Protein AF-A0A257Y609-F1 (afdb_monomer_lite)

Foldseek 3Di:
DDDDDDDDPPDDDDDPPPPPDDDPDPPDDPDDDDDDDDDDDPVNVVPPQADDDADPVDGDGPVNVVVVVVVVPDPPPPPPPPPDPPVRVVVVVVVVVVVVVVVVVVVVVVVVVVVVVVCCVVVVVVVVVVVVVCVVVPVDDPVVVVDPDDADADPVQKDKDWDWDFQLPDPPDDGRPDTQWIKIWIAHPVVGDIDIDTDHPPDDDDDDD

Secondary structure (DSSP, 8-state):
-------SSSPPPPPS---------------------PPPPTHHHHT--B-S--BTTB--BHHHHHHHHHTTS-TTS--------HHHHHHHHHHHHHHHHHHHHHHHHHHHHHHHHHHHHHHHHHHHHHHHHHTTT-SS-TTTTTS-PPPPP-TTS-EEEEEEEE---STT-TTTT-EEEEEEEEEETTTTEEEEEEEPTT-------

Sequence (209 aa):
MNNKKSSIDGFVPRRANSEMGERHVVNGAYNAAPARKELRTEDDLQQVNHIGQARPDRELGRADITDSLNSIDDPNKQHAKRKLSRKEKRRLKKEGRTKGQRIRRRIVFGTLITAAVAIIGIGGFLFIKGLQASGNVLQGNFLDIIQHEPLKEDENGRSNFLIVGTSEDDPGHQGGNLTDSIMIMSIDQDKKDAYMFSIPRDLYVDYGM

pLDDT: mean 70.89, std 16.03, range [39.38, 96.31]

Structure (mmCIF, N/CA/C/O backbone):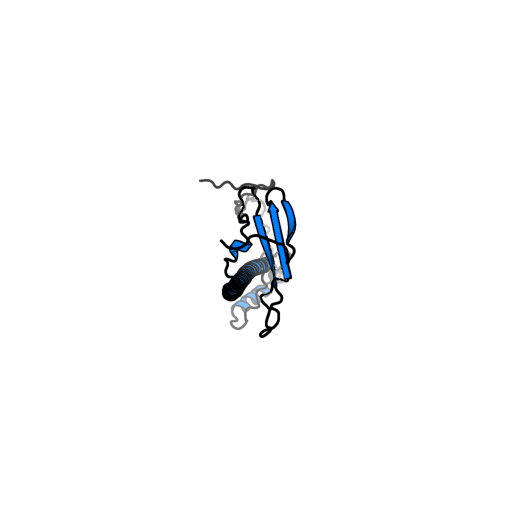
data_AF-A0A257Y609-F1
#
_entry.id   AF-A0A257Y609-F1
#
loop_
_atom_site.group_PDB
_atom_site.id
_atom_site.type_symbol
_atom_site.label_atom_id
_atom_site.label_alt_id
_atom_site.label_comp_id
_atom_site.label_asym_id
_atom_site.label_entity_id
_atom_site.label_seq_id
_atom_site.pdbx_PDB_ins_code
_atom_site.Cartn_x
_atom_site.Cartn_y
_atom_site.Cartn_z
_atom_site.occupancy
_atom_site.B_iso_or_equiv
_atom_site.auth_seq_id
_atom_site.auth_comp_id
_atom_site.auth_asym_id
_atom_site.auth_atom_id
_atom_site.pdbx_PDB_model_num
ATOM 1 N N . MET A 1 1 ? -52.125 25.628 28.509 1.00 39.38 1 MET A N 1
ATOM 2 C CA . MET A 1 1 ? -51.239 24.643 27.845 1.00 39.38 1 MET A CA 1
ATOM 3 C C . MET A 1 1 ? -51.541 23.265 28.425 1.00 39.38 1 MET A C 1
ATOM 5 O O . MET A 1 1 ? -51.064 22.954 29.506 1.00 39.38 1 MET A O 1
ATOM 9 N N . ASN A 1 2 ? -52.405 22.480 27.771 1.00 42.34 2 ASN A N 1
ATOM 10 C CA . ASN A 1 2 ? -52.832 21.165 28.267 1.00 42.34 2 ASN A CA 1
ATOM 11 C C . ASN A 1 2 ? -52.078 20.052 27.538 1.00 42.34 2 ASN A C 1
ATOM 13 O O . ASN A 1 2 ? -52.166 19.915 26.320 1.00 42.34 2 ASN A O 1
ATOM 17 N N . ASN A 1 3 ? -51.330 19.268 28.311 1.00 54.25 3 ASN A N 1
ATOM 18 C CA . ASN A 1 3 ? -50.457 18.206 27.833 1.00 54.25 3 ASN A CA 1
ATOM 19 C C . ASN A 1 3 ? -51.301 16.970 27.456 1.00 54.25 3 ASN A C 1
ATOM 21 O O . ASN A 1 3 ? -51.855 16.303 28.334 1.00 54.25 3 ASN A O 1
ATOM 25 N N . LYS A 1 4 ? -51.442 16.678 26.156 1.00 55.31 4 LYS A N 1
ATOM 26 C CA . LYS A 1 4 ? -52.135 15.475 25.661 1.00 55.31 4 LYS A CA 1
ATOM 27 C C . LYS A 1 4 ? -51.250 14.246 25.899 1.00 55.31 4 LYS A C 1
ATOM 29 O O . LYS A 1 4 ? -50.137 14.178 25.390 1.00 55.31 4 LYS A O 1
ATOM 34 N N . LYS A 1 5 ? -51.750 13.259 26.648 1.00 63.62 5 LYS A N 1
ATOM 35 C CA . LYS A 1 5 ? -51.120 11.934 26.771 1.00 63.62 5 LYS A CA 1
ATOM 36 C C . LYS A 1 5 ? -51.750 10.995 25.743 1.00 63.62 5 LYS A C 1
ATOM 38 O O . LYS A 1 5 ? -52.946 10.734 25.811 1.00 63.62 5 LYS A O 1
ATOM 43 N N . SER A 1 6 ? -50.940 10.535 24.795 1.00 61.09 6 SER A N 1
ATOM 44 C CA . SER A 1 6 ? -51.306 9.551 23.773 1.00 61.09 6 SER A CA 1
ATOM 45 C C . SER A 1 6 ? -51.439 8.157 24.391 1.00 61.09 6 SER A C 1
ATOM 47 O O . SER A 1 6 ? -50.517 7.687 25.058 1.00 61.09 6 SER A O 1
ATOM 49 N N . SER A 1 7 ? -52.574 7.500 24.159 1.00 64.81 7 SER A N 1
ATOM 50 C CA . SER A 1 7 ? -52.793 6.078 24.423 1.00 64.81 7 SER A CA 1
ATOM 51 C C . SER A 1 7 ? -52.229 5.261 23.261 1.00 64.81 7 SER A C 1
ATOM 53 O O . SER A 1 7 ? -52.807 5.243 22.178 1.00 64.81 7 SER A O 1
ATOM 55 N N . ILE A 1 8 ? -51.104 4.590 23.481 1.00 59.19 8 ILE A N 1
ATOM 56 C CA . ILE A 1 8 ? -50.679 3.463 22.650 1.00 59.19 8 ILE A CA 1
ATOM 57 C C . ILE A 1 8 ? -51.365 2.242 23.263 1.00 59.19 8 ILE A C 1
ATOM 59 O O . ILE A 1 8 ? -51.189 1.999 24.453 1.00 59.19 8 ILE A O 1
ATOM 63 N N . ASP A 1 9 ? -52.165 1.531 22.469 1.00 59.56 9 ASP A N 1
ATOM 64 C CA . ASP A 1 9 ? -52.762 0.225 22.802 1.00 59.56 9 ASP A CA 1
ATOM 65 C C . ASP A 1 9 ? -54.152 0.201 23.483 1.00 59.56 9 ASP A C 1
ATOM 67 O O . ASP A 1 9 ? -54.452 -0.660 24.302 1.00 59.56 9 ASP A O 1
ATOM 71 N N . GLY A 1 10 ? -55.047 1.143 23.154 1.00 69.81 10 GLY A N 1
ATOM 72 C CA . GLY A 1 10 ? -56.494 1.010 23.432 1.00 69.81 10 GLY A CA 1
ATOM 73 C C . GLY A 1 10 ? -56.948 1.124 24.899 1.00 69.81 10 GLY A C 1
ATOM 74 O O . GLY A 1 10 ? -58.142 1.253 25.160 1.00 69.81 10 GLY A O 1
ATOM 75 N N . PHE A 1 11 ? -56.032 1.158 25.868 1.00 68.25 11 PHE A N 1
ATOM 76 C CA . PHE A 1 11 ? -56.354 1.389 27.277 1.00 68.25 11 PHE A CA 1
ATOM 77 C C . PHE A 1 11 ? -56.285 2.880 27.640 1.00 68.25 11 PHE A C 1
ATOM 79 O O . PHE A 1 11 ? -55.230 3.515 27.576 1.00 68.25 11 PHE A O 1
ATOM 86 N N . VAL A 1 12 ? -57.409 3.445 28.093 1.00 67.75 12 VAL A N 1
ATOM 87 C CA . VAL A 1 12 ? -57.462 4.799 28.669 1.00 67.75 12 VAL A CA 1
ATOM 88 C C . VAL A 1 12 ? -57.020 4.741 30.140 1.00 67.75 12 VAL A C 1
ATOM 90 O O . VAL A 1 12 ? -57.614 3.992 30.922 1.00 67.75 12 VAL A O 1
ATOM 93 N N . PRO A 1 13 ? -56.017 5.525 30.582 1.00 66.25 13 PRO A N 1
ATOM 94 C CA . PRO A 1 13 ? -55.648 5.568 31.992 1.00 66.25 13 PRO A CA 1
ATOM 95 C C . PRO A 1 13 ? -56.792 6.167 32.824 1.00 66.25 13 PRO A C 1
ATOM 97 O O . PRO A 1 13 ? -57.224 7.298 32.586 1.00 66.25 13 PRO A O 1
ATOM 100 N N . ARG A 1 14 ? -57.273 5.422 33.831 1.00 61.75 14 ARG A N 1
ATOM 101 C CA . ARG A 1 14 ? -58.217 5.938 34.837 1.00 61.75 14 ARG A CA 1
ATOM 102 C C . ARG A 1 14 ? -57.605 7.170 35.518 1.00 61.75 14 ARG A C 1
ATOM 104 O O . ARG A 1 14 ? -56.459 7.126 35.967 1.00 61.75 14 ARG A O 1
ATOM 111 N N . ARG A 1 15 ? -58.363 8.269 35.594 1.00 60.62 15 ARG A N 1
ATOM 112 C CA . ARG A 1 15 ? -57.972 9.480 36.336 1.00 60.62 15 ARG A CA 1
ATOM 113 C C . ARG A 1 15 ? -57.805 9.125 37.817 1.00 60.62 15 ARG A C 1
ATOM 115 O O . ARG A 1 15 ? -58.673 8.481 38.394 1.00 60.62 15 ARG A O 1
ATOM 122 N N . ALA A 1 16 ? -56.708 9.555 38.431 1.00 55.22 16 ALA A N 1
ATOM 123 C CA . ALA A 1 16 ? -56.348 9.235 39.814 1.00 55.22 16 ALA A CA 1
ATOM 124 C C . ALA A 1 16 ? -57.061 10.116 40.865 1.00 55.22 16 ALA A C 1
ATOM 126 O O . ALA A 1 16 ? -56.496 10.366 41.924 1.00 55.22 16 ALA A O 1
ATOM 127 N N . ASN A 1 17 ? -58.284 10.582 40.587 1.00 55.81 17 ASN A N 1
ATOM 128 C CA . ASN A 1 17 ? -59.010 11.518 41.456 1.00 55.81 17 ASN A CA 1
ATOM 129 C C . ASN A 1 17 ? -60.232 10.870 42.127 1.00 55.81 17 ASN A C 1
ATOM 131 O O . ASN A 1 17 ? -61.273 11.503 42.261 1.00 55.81 17 ASN A O 1
ATOM 135 N N . SER A 1 18 ? -60.124 9.612 42.555 1.00 54.34 18 SER A N 1
ATOM 136 C CA . SER A 1 18 ? -61.035 9.077 43.570 1.00 54.34 18 SER A CA 1
ATOM 137 C C . SER A 1 18 ? -60.431 9.366 44.944 1.00 54.34 18 SER A C 1
ATOM 139 O O . SER A 1 18 ? -59.632 8.580 45.461 1.00 54.34 18 SER A O 1
ATOM 141 N N . GLU A 1 19 ? -60.761 10.525 45.505 1.00 50.75 19 GLU A N 1
ATOM 142 C CA . GLU A 1 19 ? -60.567 10.786 46.927 1.00 50.75 19 GLU A CA 1
ATOM 143 C C . GLU A 1 19 ? -61.436 9.791 47.708 1.00 50.75 19 GLU A C 1
ATOM 145 O O . GLU A 1 19 ? -62.660 9.870 47.721 1.00 50.75 19 GLU A O 1
ATOM 150 N N . MET A 1 20 ? -60.797 8.792 48.318 1.00 50.28 20 MET A N 1
ATOM 151 C CA . MET A 1 20 ? -61.432 7.914 49.299 1.00 50.28 20 MET A CA 1
ATOM 152 C C . MET A 1 20 ? -61.612 8.708 50.593 1.00 50.28 20 MET A C 1
ATOM 154 O O . MET A 1 20 ? -60.729 8.741 51.447 1.00 50.28 20 MET A O 1
ATOM 158 N N . GLY A 1 21 ? -62.746 9.389 50.684 1.00 55.03 21 GLY A N 1
ATOM 159 C CA . GLY A 1 21 ? -63.145 10.229 51.807 1.00 55.03 21 GLY A CA 1
ATOM 160 C C . GLY A 1 21 ? -64.646 10.486 51.786 1.00 55.03 21 GLY A C 1
ATOM 161 O O . GLY A 1 21 ? -65.086 11.594 52.071 1.00 55.03 21 GLY A O 1
ATOM 162 N N . GLU A 1 22 ? -65.438 9.485 51.405 1.00 45.41 22 GLU A N 1
ATOM 163 C CA . GLU A 1 22 ? -66.891 9.582 51.479 1.00 45.41 22 GLU A CA 1
ATOM 164 C C . GLU A 1 22 ? -67.315 9.309 52.930 1.00 45.41 22 GLU A C 1
ATOM 166 O O . GLU A 1 22 ? -67.110 8.223 53.477 1.00 45.41 22 GLU A O 1
ATOM 171 N N . ARG A 1 23 ? -67.800 10.359 53.603 1.00 47.25 23 ARG A N 1
ATOM 172 C CA . ARG A 1 23 ? -68.289 10.313 54.985 1.00 47.25 23 ARG A CA 1
ATOM 173 C C . ARG A 1 23 ? -69.471 9.350 55.077 1.00 47.25 23 ARG A C 1
ATOM 175 O O . ARG A 1 23 ? -70.437 9.488 54.335 1.00 47.25 23 ARG A O 1
ATOM 182 N N . HIS A 1 24 ? -69.431 8.449 56.056 1.00 43.22 24 HIS A N 1
ATOM 183 C CA . HIS A 1 24 ? -70.617 7.731 56.514 1.00 43.22 24 HIS A CA 1
ATOM 184 C C . HIS A 1 24 ? -71.687 8.743 56.948 1.00 43.22 24 HIS A C 1
ATOM 186 O O . HIS A 1 24 ? -71.524 9.444 57.947 1.00 43.22 24 HIS A O 1
ATOM 192 N N . VAL A 1 25 ? -72.781 8.817 56.191 1.00 49.75 25 VAL A N 1
ATOM 193 C CA . VAL A 1 25 ? -74.012 9.491 56.605 1.00 49.75 25 VAL A CA 1
ATOM 194 C C . VAL A 1 25 ? -74.700 8.573 57.613 1.00 49.75 25 VAL A C 1
ATOM 196 O O . VAL A 1 25 ? -75.140 7.478 57.268 1.00 49.75 25 VAL A O 1
ATOM 199 N N . VAL A 1 26 ? -74.748 8.989 58.878 1.00 48.38 26 VAL A N 1
ATOM 200 C CA . VAL A 1 26 ? -75.528 8.300 59.911 1.00 48.38 26 VAL A CA 1
ATOM 201 C C . VAL A 1 26 ? -76.993 8.664 59.691 1.00 48.38 26 VAL A C 1
ATOM 203 O O . VAL A 1 26 ? -77.444 9.725 60.114 1.00 48.38 26 VAL A O 1
ATOM 206 N N . ASN A 1 27 ? -77.740 7.790 59.017 1.00 43.72 27 ASN A N 1
ATOM 207 C CA . ASN A 1 27 ? -79.197 7.850 59.040 1.00 43.72 27 ASN A CA 1
ATOM 208 C C . ASN A 1 27 ? -79.676 7.250 60.364 1.00 43.72 27 ASN A C 1
ATOM 210 O O . ASN A 1 27 ? -79.683 6.034 60.552 1.00 43.72 27 ASN A O 1
ATOM 214 N N . GLY A 1 28 ? -80.029 8.132 61.297 1.00 43.91 28 GLY A N 1
ATOM 215 C CA . GLY A 1 28 ? -80.675 7.769 62.547 1.00 43.91 28 GLY A CA 1
ATOM 216 C C . GLY A 1 28 ? -82.090 7.260 62.289 1.00 43.91 28 GLY A C 1
ATOM 217 O O . GLY A 1 28 ? -82.980 8.034 61.952 1.00 43.91 28 GLY A O 1
ATOM 218 N N . ALA A 1 29 ? -82.299 5.964 62.498 1.00 40.31 29 ALA A N 1
ATOM 219 C CA . ALA A 1 29 ? -83.605 5.412 62.820 1.00 40.31 29 ALA A CA 1
ATOM 220 C C . ALA A 1 29 ? -83.634 5.154 64.331 1.00 40.31 29 ALA A C 1
ATOM 222 O O . ALA A 1 29 ? -83.189 4.116 64.819 1.00 40.31 29 ALA A O 1
ATOM 223 N N . TYR A 1 30 ? -84.120 6.141 65.082 1.00 49.38 30 TYR A N 1
ATOM 224 C CA . TYR A 1 30 ? -84.520 5.952 66.470 1.00 49.38 30 TYR A CA 1
ATOM 225 C C . TYR A 1 30 ? -85.807 5.138 66.463 1.00 49.38 30 TYR A C 1
ATOM 227 O O . TYR A 1 30 ? -86.835 5.686 66.094 1.00 49.38 30 TYR A O 1
ATOM 235 N N . ASN A 1 31 ? -85.733 3.852 66.809 1.00 52.09 31 ASN A N 1
ATOM 236 C CA . ASN A 1 31 ? -86.843 3.059 67.349 1.00 52.09 31 ASN A CA 1
ATOM 237 C C . ASN A 1 31 ? -86.303 1.721 67.876 1.00 52.09 31 ASN A C 1
ATOM 239 O O . ASN A 1 31 ? -86.439 0.677 67.246 1.00 52.09 31 ASN A O 1
ATOM 243 N N . ALA A 1 32 ? -85.678 1.754 69.050 1.00 50.91 32 ALA A N 1
ATOM 244 C CA . ALA A 1 32 ? -85.555 0.583 69.909 1.00 50.91 32 ALA A CA 1
ATOM 245 C C . ALA A 1 32 ? -85.610 1.070 71.361 1.00 50.91 32 ALA A C 1
ATOM 247 O O . ALA A 1 32 ? -84.796 1.896 71.776 1.00 50.91 32 ALA A O 1
ATOM 248 N N . ALA A 1 33 ? -86.617 0.614 72.105 1.00 52.25 33 ALA A N 1
ATOM 249 C CA . ALA A 1 33 ? -86.791 0.933 73.516 1.00 52.25 33 ALA A CA 1
ATOM 250 C C . ALA A 1 33 ? -85.544 0.507 74.322 1.00 52.25 33 ALA A C 1
ATOM 252 O O . ALA A 1 33 ? -84.966 -0.542 74.024 1.00 52.25 33 ALA A O 1
ATOM 253 N N . PRO A 1 34 ? -85.111 1.275 75.339 1.00 51.28 34 PRO A N 1
ATOM 254 C CA . PRO A 1 34 ? -83.980 0.876 76.164 1.00 51.28 34 PRO A CA 1
ATOM 255 C C . PRO A 1 34 ? -84.364 -0.363 76.982 1.00 51.28 34 PRO A C 1
ATOM 257 O O . PRO A 1 34 ? -85.224 -0.300 77.861 1.00 51.28 34 PRO A O 1
ATOM 260 N N . ALA A 1 35 ? -83.729 -1.498 76.691 1.00 55.72 35 ALA A N 1
ATOM 261 C CA . ALA A 1 35 ? -83.838 -2.691 77.519 1.00 55.72 35 ALA A CA 1
ATOM 262 C C . ALA A 1 35 ? -83.340 -2.376 78.942 1.00 55.72 35 ALA A C 1
ATOM 264 O O . ALA A 1 35 ? -82.291 -1.747 79.121 1.00 55.72 35 ALA A O 1
ATOM 265 N N . ARG A 1 36 ? -84.114 -2.783 79.957 1.00 48.91 36 ARG A N 1
ATOM 266 C CA . ARG A 1 36 ? -83.758 -2.633 81.375 1.00 48.91 36 ARG A CA 1
ATOM 267 C C . ARG A 1 36 ? -82.401 -3.287 81.632 1.00 48.91 36 ARG A C 1
ATOM 269 O O . ARG A 1 36 ? -82.168 -4.428 81.254 1.00 48.91 36 ARG A O 1
ATOM 276 N N . LYS A 1 37 ? -81.518 -2.544 82.296 1.00 57.28 37 LYS A N 1
ATOM 277 C CA . LYS A 1 37 ? -80.191 -3.002 82.706 1.00 57.28 37 LYS A CA 1
ATOM 278 C C . LYS A 1 37 ? -80.359 -3.931 83.911 1.00 57.28 37 LYS A C 1
ATOM 280 O O . LYS A 1 37 ? -80.623 -3.449 85.010 1.00 57.28 37 LYS A O 1
ATOM 285 N N . GLU A 1 38 ? -80.279 -5.238 83.694 1.00 62.34 38 GLU A N 1
ATOM 286 C CA . GLU A 1 38 ? -80.260 -6.207 84.792 1.00 62.34 38 GLU A CA 1
ATOM 287 C C . GLU A 1 38 ? -78.955 -6.093 85.594 1.00 62.34 38 GLU A C 1
ATOM 289 O O . GLU A 1 38 ? -77.923 -5.644 85.077 1.00 62.34 38 GLU A O 1
ATOM 294 N N . LEU A 1 39 ? -79.009 -6.435 86.886 1.00 62.03 39 LEU A N 1
ATOM 295 C CA . LEU A 1 39 ? -77.822 -6.461 87.735 1.00 62.03 39 LEU A CA 1
ATOM 296 C C . LEU A 1 39 ? -76.924 -7.620 87.296 1.00 62.03 39 LEU A C 1
ATOM 298 O O . LEU A 1 39 ? -77.331 -8.777 87.329 1.00 62.03 39 LEU A O 1
ATOM 302 N N . ARG A 1 40 ? -75.693 -7.288 86.906 1.00 55.84 40 ARG A N 1
ATOM 303 C CA . ARG A 1 40 ? -74.662 -8.258 86.527 1.00 55.84 40 ARG A CA 1
ATOM 304 C C . ARG A 1 40 ? -74.290 -9.132 87.725 1.00 55.84 40 ARG A C 1
ATOM 306 O O . ARG A 1 40 ? -73.937 -8.604 88.777 1.00 55.84 40 ARG A O 1
ATOM 313 N N . THR A 1 41 ? -74.362 -10.447 87.553 1.00 67.69 41 THR A N 1
ATOM 314 C CA . THR A 1 41 ? -73.861 -11.446 88.510 1.00 67.69 41 THR A CA 1
ATOM 315 C C . THR A 1 41 ? -72.334 -11.572 88.386 1.00 67.69 41 THR A C 1
ATOM 317 O O . THR A 1 41 ? -71.770 -11.186 87.363 1.00 67.69 41 THR A O 1
ATOM 320 N N . GLU A 1 42 ? -71.642 -12.084 89.410 1.00 56.44 42 GLU A N 1
ATOM 321 C CA . GLU A 1 42 ? -70.167 -12.180 89.436 1.00 56.44 42 GLU A CA 1
ATOM 322 C C . GLU A 1 42 ? -69.561 -12.963 88.255 1.00 56.44 42 GLU A C 1
ATOM 324 O O . GLU A 1 42 ? -68.472 -12.614 87.797 1.00 56.44 42 GLU A O 1
ATOM 329 N N . ASP A 1 43 ? -70.279 -13.937 87.689 1.00 57.91 43 ASP A N 1
ATOM 330 C CA . ASP A 1 43 ? -69.834 -14.681 86.498 1.00 57.91 43 ASP A CA 1
ATOM 331 C C . ASP A 1 43 ? -69.713 -13.796 85.243 1.00 57.91 43 ASP A C 1
ATOM 333 O O . ASP A 1 43 ? -68.856 -14.018 84.386 1.00 57.91 43 ASP A O 1
ATOM 337 N N . ASP A 1 44 ? -70.504 -12.726 85.165 1.00 55.22 44 ASP A N 1
ATOM 338 C CA . ASP A 1 44 ? -70.530 -11.802 84.028 1.00 55.22 44 ASP A CA 1
ATOM 339 C C . ASP A 1 44 ? -69.302 -10.869 84.022 1.00 55.22 44 ASP A C 1
ATOM 341 O O . ASP A 1 44 ? -68.970 -10.270 83.001 1.00 55.22 44 ASP A O 1
ATOM 345 N N . LEU A 1 45 ? -68.585 -10.753 85.151 1.00 54.59 45 LEU A N 1
ATOM 346 C CA . LEU A 1 45 ? -67.340 -9.982 85.269 1.00 54.59 45 LEU A CA 1
ATOM 347 C C . LEU A 1 45 ? -66.126 -10.737 84.716 1.00 54.59 45 LEU A C 1
ATOM 349 O O . LEU A 1 45 ? -65.160 -10.098 84.294 1.00 54.59 45 LEU A O 1
ATOM 353 N N . GLN A 1 46 ? -66.172 -12.072 84.665 1.00 52.91 46 GLN A N 1
ATOM 354 C CA . GLN A 1 46 ? -65.078 -12.870 84.104 1.00 52.91 46 GLN A CA 1
ATOM 355 C C . GLN A 1 46 ? -65.034 -12.808 82.567 1.00 52.91 46 GLN A C 1
ATOM 357 O O . GLN A 1 46 ? -63.960 -12.949 81.980 1.00 52.91 46 GLN A O 1
ATOM 362 N N . GLN A 1 47 ? -66.163 -12.508 81.910 1.00 51.12 47 GLN A N 1
ATOM 363 C CA . GLN A 1 47 ? -66.241 -12.334 80.452 1.00 51.12 47 GLN A CA 1
ATOM 364 C C . GLN A 1 47 ? -65.804 -10.945 79.948 1.00 51.12 47 GLN A C 1
ATOM 366 O O . GLN A 1 47 ? -65.656 -10.749 78.745 1.00 51.12 47 GLN A O 1
ATOM 371 N N . VAL A 1 48 ? -65.537 -9.961 80.817 1.00 51.25 48 VAL A N 1
ATOM 372 C CA . VAL A 1 48 ? -65.213 -8.576 80.392 1.00 51.25 48 VAL A CA 1
ATOM 373 C C . VAL A 1 48 ? -63.703 -8.316 80.306 1.00 51.25 48 VAL A C 1
ATOM 375 O O . VAL A 1 48 ? -63.218 -7.243 80.660 1.00 51.25 48 VAL A O 1
ATOM 378 N N . ASN A 1 49 ? -62.922 -9.282 79.818 1.00 55.16 49 ASN A N 1
ATOM 379 C CA . ASN A 1 49 ? -61.485 -9.071 79.583 1.00 55.16 49 ASN A CA 1
ATOM 380 C C . ASN A 1 49 ? -61.162 -8.481 78.197 1.00 55.16 49 ASN A C 1
ATOM 382 O O . ASN A 1 49 ? -59.990 -8.249 77.881 1.00 55.16 49 ASN A O 1
ATOM 386 N N . HIS A 1 50 ? -62.188 -8.184 77.398 1.00 54.72 50 HIS A N 1
ATOM 387 C CA . HIS A 1 50 ? -62.076 -7.616 76.056 1.00 54.72 50 HIS A CA 1
ATOM 388 C C . HIS A 1 50 ? -62.524 -6.150 76.091 1.00 54.72 50 HIS A C 1
ATOM 390 O O . HIS A 1 50 ? -63.697 -5.849 76.315 1.00 54.72 50 HIS A O 1
ATOM 396 N N . ILE A 1 51 ? -61.593 -5.217 75.886 1.00 54.03 51 ILE A N 1
ATOM 397 C CA . ILE A 1 51 ? -61.912 -3.789 75.778 1.00 54.03 51 ILE A CA 1
ATOM 398 C C . ILE A 1 51 ? -61.829 -3.411 74.298 1.00 54.03 51 ILE A C 1
ATOM 400 O O . ILE A 1 51 ? -60.744 -3.334 73.727 1.00 54.03 51 ILE A O 1
ATOM 404 N N . GLY A 1 52 ? -62.988 -3.161 73.683 1.00 59.75 52 GLY A N 1
ATOM 405 C CA . GLY A 1 52 ? -63.111 -2.727 72.288 1.00 59.75 52 GLY A CA 1
ATOM 406 C C . GLY A 1 52 ? -63.781 -3.756 71.374 1.00 59.75 52 GLY A C 1
ATOM 407 O O . GLY A 1 52 ? -63.983 -4.909 71.739 1.00 59.75 52 GLY A O 1
ATOM 408 N N . GLN A 1 53 ? -64.163 -3.321 70.170 1.00 53.06 53 GLN A N 1
ATOM 409 C CA . GLN A 1 53 ? -64.734 -4.214 69.160 1.00 53.06 53 GLN A CA 1
ATOM 410 C C . GLN A 1 53 ? -63.654 -5.182 68.663 1.00 53.06 53 GLN A C 1
ATOM 412 O O . GLN A 1 53 ? -62.672 -4.760 68.045 1.00 53.06 53 GLN A O 1
ATOM 417 N N . ALA A 1 54 ? -63.834 -6.474 68.940 1.00 50.44 54 ALA A N 1
ATOM 418 C CA . ALA A 1 54 ? -62.958 -7.526 68.448 1.00 50.44 54 ALA A CA 1
ATOM 419 C C . ALA A 1 54 ? -62.987 -7.550 66.913 1.00 50.44 54 ALA A C 1
ATOM 421 O O . ALA A 1 54 ? -64.049 -7.588 66.288 1.00 50.44 54 ALA A O 1
ATOM 422 N N . ARG A 1 55 ? -61.807 -7.521 66.288 1.00 56.94 55 ARG A N 1
ATOM 423 C CA . ARG A 1 55 ? -61.684 -7.914 64.881 1.00 56.94 55 ARG A CA 1
ATOM 424 C C . ARG A 1 55 ? -61.737 -9.445 64.850 1.00 56.94 55 ARG A C 1
ATOM 426 O O . ARG A 1 55 ? -61.165 -10.048 65.753 1.00 56.94 55 ARG A O 1
ATOM 433 N N . PRO A 1 56 ? -62.346 -10.073 63.830 1.00 56.94 56 PRO A N 1
ATOM 434 C CA . PRO A 1 56 ? -62.565 -11.525 63.802 1.00 56.94 56 PRO A CA 1
ATOM 435 C C . PRO A 1 56 ? -61.284 -12.363 63.970 1.00 56.94 56 PRO A C 1
ATOM 437 O O . PRO A 1 56 ? -61.361 -13.501 64.413 1.00 56.94 56 PRO A O 1
ATOM 440 N N . ASP A 1 57 ? -60.109 -11.780 63.708 1.00 61.00 57 ASP A N 1
ATOM 441 C CA . ASP A 1 57 ? -58.815 -12.467 63.805 1.00 61.00 57 ASP A CA 1
ATOM 442 C C . ASP A 1 57 ? -57.932 -11.964 64.965 1.00 61.00 57 ASP A C 1
ATOM 444 O O . ASP A 1 57 ? -56.736 -12.267 65.017 1.00 61.00 57 ASP A O 1
ATOM 448 N N . ARG A 1 58 ? -58.456 -11.099 65.845 1.00 56.81 58 ARG A N 1
ATOM 449 C CA . ARG A 1 58 ? -57.677 -10.524 66.949 1.00 56.81 58 ARG A CA 1
ATOM 450 C C . ARG A 1 58 ? -58.570 -9.992 68.062 1.00 56.81 58 ARG A C 1
ATOM 452 O O . ARG A 1 58 ? -59.114 -8.888 67.973 1.00 56.81 58 ARG A O 1
ATOM 459 N N . GLU A 1 59 ? -58.642 -10.764 69.131 1.00 57.44 59 GLU A N 1
ATOM 460 C CA . GLU A 1 59 ? -59.130 -10.302 70.422 1.00 57.44 59 GLU A CA 1
ATOM 461 C C . GLU A 1 59 ? -58.018 -9.469 71.065 1.00 57.44 59 GLU A C 1
ATOM 463 O O . GLU A 1 59 ? -56.902 -9.949 71.237 1.00 57.44 59 GLU A O 1
ATOM 468 N N . LEU A 1 60 ? -58.284 -8.190 71.335 1.00 59.06 60 LEU A N 1
ATOM 469 C CA . LEU A 1 60 ? -57.371 -7.339 72.098 1.00 59.06 60 LEU A CA 1
ATOM 470 C C . LEU A 1 60 ? -57.704 -7.537 73.576 1.00 59.06 60 LEU A C 1
ATOM 472 O O . LEU A 1 60 ? -58.686 -6.987 74.079 1.00 59.06 60 LEU A O 1
ATOM 476 N N . GLY A 1 61 ? -56.917 -8.376 74.245 1.00 66.69 61 GLY A N 1
ATOM 477 C CA . GLY A 1 61 ? -57.079 -8.643 75.668 1.00 66.69 61 GLY A CA 1
ATOM 478 C C . GLY A 1 61 ? -56.412 -7.571 76.528 1.00 66.69 61 GLY A C 1
ATOM 479 O O . GLY A 1 61 ? -55.436 -6.934 76.128 1.00 66.69 61 GLY A O 1
ATOM 480 N N . ARG A 1 62 ? -56.881 -7.411 77.771 1.00 65.12 62 ARG A N 1
ATOM 481 C CA . ARG A 1 62 ? -56.203 -6.577 78.784 1.00 65.12 62 ARG A CA 1
ATOM 482 C C . ARG A 1 62 ? -54.720 -6.955 78.959 1.00 65.12 62 ARG A C 1
ATOM 484 O O . ARG A 1 62 ? -53.887 -6.078 79.189 1.00 65.12 62 ARG A O 1
ATOM 491 N N . ALA A 1 63 ? -54.378 -8.233 78.785 1.00 70.00 63 ALA A N 1
ATOM 492 C CA . ALA A 1 63 ? -53.002 -8.728 78.830 1.00 70.00 63 ALA A CA 1
ATOM 493 C C . ALA A 1 63 ? -52.121 -8.147 77.705 1.00 70.00 63 ALA A C 1
ATOM 495 O O . ALA A 1 63 ? -51.009 -7.707 77.984 1.00 70.00 63 ALA A O 1
ATOM 496 N N . ASP A 1 64 ? -52.640 -8.035 76.477 1.00 66.75 64 ASP A N 1
ATOM 497 C CA . ASP A 1 64 ? -51.893 -7.489 75.332 1.00 66.75 64 ASP A CA 1
ATOM 498 C C . ASP A 1 64 ? -51.585 -5.998 75.505 1.00 66.75 64 ASP A C 1
ATOM 500 O O . ASP A 1 64 ? -50.528 -5.512 75.104 1.00 66.75 64 ASP A O 1
ATOM 504 N N . ILE A 1 65 ? -52.510 -5.258 76.123 1.00 70.62 65 ILE A N 1
ATOM 505 C CA . ILE A 1 65 ? -52.330 -3.832 76.418 1.00 70.62 65 ILE A CA 1
ATOM 506 C C . ILE A 1 65 ? -51.252 -3.652 77.488 1.00 70.62 65 ILE A C 1
ATOM 508 O O . ILE A 1 65 ? -50.385 -2.793 77.344 1.00 70.62 65 ILE A O 1
ATOM 512 N N . THR A 1 66 ? -51.283 -4.482 78.533 1.00 73.12 66 THR A N 1
ATOM 513 C CA . THR A 1 66 ? -50.286 -4.443 79.613 1.00 73.12 66 THR A CA 1
ATOM 514 C C . THR A 1 66 ? -48.892 -4.785 79.084 1.00 73.12 66 THR A C 1
ATOM 516 O O . THR A 1 66 ? -47.932 -4.088 79.400 1.00 73.12 66 THR A O 1
ATOM 519 N N . ASP A 1 67 ? -48.780 -5.791 78.213 1.00 73.69 67 ASP A N 1
ATOM 520 C CA . ASP A 1 67 ? -47.510 -6.170 77.585 1.00 73.69 67 ASP A CA 1
ATOM 521 C C . ASP A 1 67 ? -46.997 -5.077 76.627 1.00 73.69 67 ASP A C 1
ATOM 523 O O . ASP A 1 67 ? -45.819 -4.712 76.641 1.00 73.69 67 ASP A O 1
ATOM 527 N N . SER A 1 68 ? -47.897 -4.450 75.858 1.00 70.81 68 SER A N 1
ATOM 528 C CA . SER A 1 68 ? -47.536 -3.347 74.964 1.00 70.81 68 SER A CA 1
ATOM 529 C C . SER A 1 68 ? -47.118 -2.081 75.722 1.00 70.81 68 SER A C 1
ATOM 531 O O . SER A 1 68 ? -46.219 -1.388 75.249 1.00 70.81 68 SER A O 1
ATOM 533 N N . LEU A 1 69 ? -47.711 -1.781 76.882 1.00 76.56 69 LEU A N 1
ATOM 534 C CA . LEU A 1 69 ? -47.312 -0.654 77.736 1.00 76.56 69 LEU A CA 1
ATOM 535 C C . LEU A 1 69 ? -45.974 -0.919 78.430 1.00 76.56 69 LEU A C 1
ATOM 537 O O . LEU A 1 69 ? -45.088 -0.071 78.377 1.00 76.56 69 LEU A O 1
ATOM 541 N N . ASN A 1 70 ? -45.784 -2.121 78.977 1.00 73.12 70 ASN A N 1
ATOM 542 C CA . ASN A 1 70 ? -44.513 -2.527 79.582 1.00 73.12 70 ASN A CA 1
ATOM 543 C C . ASN A 1 70 ? -43.361 -2.537 78.562 1.00 73.12 70 ASN A C 1
ATOM 545 O O . ASN A 1 70 ? -42.202 -2.374 78.928 1.00 73.12 70 ASN A O 1
ATOM 549 N N . SER A 1 71 ? -43.663 -2.710 77.271 1.00 65.56 71 SER A N 1
ATOM 550 C CA . SER A 1 71 ? -42.658 -2.674 76.203 1.00 65.56 71 SER A CA 1
ATOM 551 C C . SER A 1 71 ? -42.215 -1.268 75.768 1.00 65.56 71 SER A C 1
ATOM 553 O O . SER A 1 71 ? -41.235 -1.160 75.032 1.00 65.56 71 SER A O 1
ATOM 555 N N . ILE A 1 72 ? -42.916 -0.205 76.185 1.00 67.12 72 ILE A N 1
ATOM 556 C CA . ILE A 1 72 ? -42.594 1.186 75.810 1.00 67.12 72 ILE A CA 1
ATOM 557 C C . ILE A 1 72 ? -41.497 1.780 76.706 1.00 67.12 72 ILE A C 1
ATOM 559 O O . ILE A 1 72 ? -40.744 2.631 76.239 1.00 67.12 72 ILE A O 1
ATOM 563 N N . ASP A 1 73 ? -41.370 1.302 77.946 1.00 67.81 73 ASP A N 1
ATOM 564 C CA . ASP A 1 73 ? -40.536 1.925 78.988 1.00 67.81 73 ASP A CA 1
ATOM 565 C C . ASP A 1 73 ? -39.165 1.248 79.192 1.00 67.81 73 ASP A C 1
ATOM 567 O O . ASP A 1 73 ? -38.427 1.583 80.114 1.00 67.81 73 ASP A O 1
ATOM 571 N N . ASP A 1 74 ? -38.802 0.284 78.336 1.00 63.56 74 ASP A N 1
ATOM 572 C CA . ASP A 1 74 ? -37.568 -0.502 78.463 1.00 63.56 74 ASP A CA 1
ATOM 573 C C . ASP A 1 74 ? -36.489 -0.019 77.463 1.00 63.56 74 ASP A C 1
ATOM 575 O O . ASP A 1 74 ? -36.487 -0.437 76.297 1.00 63.56 74 ASP A O 1
ATOM 579 N N . PRO A 1 75 ? -35.547 0.858 77.872 1.00 59.59 75 PRO A N 1
ATOM 580 C CA . PRO A 1 75 ? -34.552 1.457 76.977 1.00 59.59 75 PRO A CA 1
ATOM 581 C C . PRO A 1 75 ? -33.500 0.457 76.470 1.00 59.59 75 PRO A C 1
ATOM 583 O O . PRO A 1 75 ? -32.733 0.787 75.565 1.00 59.59 75 PRO A O 1
ATOM 586 N N . ASN A 1 76 ? -33.449 -0.759 77.032 1.00 57.81 76 ASN A N 1
ATOM 587 C CA . ASN A 1 76 ? -32.445 -1.778 76.713 1.00 57.81 76 ASN A CA 1
ATOM 588 C C . ASN A 1 76 ? -32.962 -2.891 75.785 1.00 57.81 76 ASN A C 1
ATOM 590 O O . ASN A 1 76 ? -32.177 -3.703 75.282 1.00 57.81 76 ASN A O 1
ATOM 594 N N . LYS A 1 77 ? -34.266 -2.919 75.476 1.00 54.91 77 LYS A N 1
ATOM 595 C CA . LYS A 1 77 ? -34.792 -3.763 74.399 1.00 54.91 77 LYS A CA 1
ATOM 596 C C . LYS A 1 77 ? -34.459 -3.124 73.058 1.00 54.91 77 LYS A C 1
ATOM 598 O O . LYS A 1 77 ? -35.227 -2.345 72.498 1.00 54.91 77 LYS A O 1
ATOM 603 N N . GLN A 1 78 ? -33.303 -3.510 72.517 1.00 51.72 78 GLN A N 1
ATOM 604 C CA . GLN A 1 78 ? -32.959 -3.311 71.112 1.00 51.72 78 GLN A CA 1
ATOM 605 C C . GLN A 1 78 ? -34.181 -3.636 70.255 1.00 51.72 78 GLN A C 1
ATOM 607 O O . GLN A 1 78 ? -34.626 -4.783 70.230 1.00 51.72 78 GLN A O 1
ATOM 612 N N . HIS A 1 79 ? -34.723 -2.612 69.591 1.00 51.00 79 HIS A N 1
ATOM 613 C CA . HIS A 1 79 ? -35.900 -2.673 68.735 1.00 51.00 79 HIS A CA 1
ATOM 614 C C . HIS A 1 79 ? -35.970 -4.006 67.987 1.00 51.00 79 HIS A C 1
ATOM 616 O O . HIS A 1 79 ? -35.269 -4.206 66.988 1.00 51.00 79 HIS A O 1
ATOM 622 N N . ALA A 1 80 ? -36.808 -4.929 68.469 1.00 52.25 80 ALA A N 1
ATOM 623 C CA . ALA A 1 80 ? -37.075 -6.179 67.782 1.00 52.25 80 ALA A CA 1
ATOM 624 C C . ALA A 1 80 ? -37.524 -5.796 66.372 1.00 52.25 80 ALA A C 1
ATOM 626 O O . ALA A 1 80 ? -38.578 -5.179 66.206 1.00 52.25 80 ALA A O 1
ATOM 627 N N . LYS A 1 81 ? -36.656 -6.045 65.378 1.00 54.97 81 LYS A N 1
ATOM 628 C CA . LYS A 1 81 ? -36.775 -5.514 64.014 1.00 54.97 81 LYS A CA 1
ATOM 629 C C . LYS A 1 81 ? -38.218 -5.644 63.555 1.00 54.97 81 LYS A C 1
ATOM 631 O O . LYS A 1 81 ? -38.669 -6.755 63.263 1.00 54.97 81 LYS A O 1
ATOM 636 N N . ARG A 1 82 ? -38.932 -4.512 63.498 1.00 61.84 82 ARG A N 1
ATOM 637 C CA . ARG A 1 82 ? -40.326 -4.448 63.056 1.00 61.84 82 ARG A CA 1
ATOM 638 C C . ARG A 1 82 ? -40.408 -5.244 61.759 1.00 61.84 82 ARG A C 1
ATOM 640 O O . ARG A 1 82 ? -39.723 -4.903 60.792 1.00 61.84 82 ARG A O 1
ATOM 647 N N . LYS A 1 83 ? -41.148 -6.362 61.749 1.00 62.84 83 LYS A N 1
ATOM 648 C CA . LYS A 1 83 ? -41.242 -7.230 60.567 1.00 62.84 83 LYS A CA 1
ATOM 649 C C . LYS A 1 83 ? -41.857 -6.396 59.442 1.00 62.84 83 LYS A C 1
ATOM 651 O O . LYS A 1 83 ? -43.065 -6.192 59.411 1.00 62.84 83 LYS A O 1
ATOM 656 N N . LEU A 1 84 ? -41.001 -5.879 58.555 1.00 65.94 84 LEU A N 1
ATOM 657 C CA . LEU A 1 84 ? -41.383 -5.021 57.432 1.00 65.94 84 LEU A CA 1
ATOM 658 C C . LEU A 1 84 ? -42.533 -5.669 56.664 1.00 65.94 84 LEU A C 1
ATOM 660 O O . LEU A 1 84 ? -42.442 -6.845 56.280 1.00 65.94 84 LEU A O 1
ATOM 664 N N . SER A 1 85 ? -43.589 -4.894 56.423 1.00 75.38 85 SER A N 1
ATOM 665 C CA . SER A 1 85 ? -44.764 -5.353 55.689 1.00 75.38 85 SER A CA 1
ATOM 666 C C . SER A 1 85 ? -44.345 -5.889 54.317 1.00 75.38 85 SER A C 1
ATOM 668 O O . SER A 1 85 ? -43.406 -5.384 53.689 1.00 75.38 85 SER A O 1
ATOM 670 N N . ARG A 1 86 ? -45.062 -6.896 53.790 1.00 73.62 86 ARG A N 1
ATOM 671 C CA . ARG A 1 86 ? -44.837 -7.431 52.428 1.00 73.62 86 ARG A CA 1
ATOM 672 C C . ARG A 1 86 ? -44.766 -6.310 51.375 1.00 73.62 86 ARG A C 1
ATOM 674 O O . ARG A 1 86 ? -44.038 -6.444 50.391 1.00 73.62 86 ARG A O 1
ATOM 681 N N . LYS A 1 87 ? -45.469 -5.190 51.596 1.00 72.00 87 LYS A N 1
ATOM 682 C CA . LYS A 1 87 ? -45.463 -4.006 50.721 1.00 72.00 87 LYS A CA 1
ATOM 683 C C . LYS A 1 87 ? -44.168 -3.184 50.835 1.00 72.00 87 LYS A C 1
ATOM 685 O O . LYS A 1 87 ? -43.631 -2.777 49.807 1.00 72.00 87 LYS A O 1
ATOM 690 N N . GLU A 1 88 ? -43.620 -3.008 52.037 1.00 72.56 88 GLU A N 1
ATOM 691 C CA . GLU A 1 88 ? -42.347 -2.303 52.280 1.00 72.56 88 GLU A CA 1
ATOM 692 C C . GLU A 1 88 ? -41.149 -3.105 51.759 1.00 72.56 88 GLU A C 1
ATOM 694 O O . GLU A 1 88 ? -40.304 -2.558 51.051 1.00 72.56 88 GLU A O 1
ATOM 699 N N . LYS A 1 89 ? -41.126 -4.430 51.975 1.00 73.44 89 LYS A N 1
ATOM 700 C CA . LYS A 1 89 ? -40.086 -5.309 51.402 1.00 73.44 89 LYS A CA 1
ATOM 701 C C . LYS A 1 89 ? -40.065 -5.260 49.871 1.00 73.44 89 LYS A C 1
ATOM 703 O O . LYS A 1 89 ? -38.995 -5.270 49.264 1.00 73.44 89 LYS A O 1
ATOM 708 N N . ARG A 1 90 ? -41.236 -5.176 49.223 1.00 74.25 90 ARG A N 1
ATOM 709 C CA . ARG A 1 90 ? -41.342 -5.029 47.759 1.00 74.25 90 ARG A CA 1
ATOM 710 C C . ARG A 1 90 ? -40.835 -3.667 47.269 1.00 74.25 90 ARG A C 1
ATOM 712 O O . ARG A 1 90 ? -40.218 -3.625 46.205 1.00 74.25 90 ARG A O 1
ATOM 719 N N . ARG A 1 91 ? -41.054 -2.582 48.025 1.00 73.69 91 ARG A N 1
ATOM 720 C CA . ARG A 1 91 ? -40.537 -1.237 47.701 1.00 73.69 91 ARG A CA 1
ATOM 721 C C . ARG A 1 91 ? -39.015 -1.165 47.832 1.00 73.69 91 ARG A C 1
ATOM 723 O O . ARG A 1 91 ? -38.364 -0.828 46.849 1.00 73.69 91 ARG A O 1
ATOM 730 N N . LEU A 1 92 ? -38.451 -1.633 48.946 1.00 70.38 92 LEU A N 1
ATOM 731 C CA . LEU A 1 92 ? -36.997 -1.701 49.163 1.00 70.38 92 LEU A CA 1
ATOM 732 C C . LEU A 1 92 ? -36.285 -2.564 48.106 1.00 70.38 92 LEU A C 1
ATOM 734 O O . LEU A 1 92 ? -35.237 -2.186 47.585 1.00 70.38 92 LEU A O 1
ATOM 738 N N . LYS A 1 93 ? -36.883 -3.698 47.708 1.00 67.19 93 LYS A N 1
ATOM 739 C CA . LYS A 1 93 ? -36.332 -4.557 46.643 1.00 67.19 93 LYS A CA 1
ATOM 740 C C . LYS A 1 93 ? -36.415 -3.902 45.255 1.00 67.19 93 LYS A C 1
ATOM 742 O O . LYS A 1 93 ? -35.553 -4.163 44.417 1.00 67.19 93 LYS A O 1
ATOM 747 N N . LYS A 1 94 ? -37.421 -3.055 44.992 1.00 65.12 94 LYS A N 1
ATOM 748 C CA . LYS A 1 94 ? -37.508 -2.247 43.759 1.00 65.12 94 LYS A CA 1
ATOM 749 C C . LYS A 1 94 ? -36.485 -1.106 43.763 1.00 65.12 94 LYS A C 1
ATOM 751 O O . LYS A 1 94 ? -35.789 -0.932 42.769 1.00 65.12 94 LYS A O 1
ATOM 756 N N . GLU A 1 95 ? -36.325 -0.392 44.872 1.00 64.19 95 GLU A N 1
ATOM 757 C CA . GLU A 1 95 ? -35.342 0.693 44.989 1.00 64.19 95 GLU A CA 1
ATOM 758 C C . GLU A 1 95 ? -33.900 0.184 44.883 1.00 64.19 95 GLU A C 1
ATOM 760 O O . GLU A 1 95 ? -33.119 0.729 44.099 1.00 64.19 95 GLU A O 1
ATOM 765 N N . GLY A 1 96 ? -33.564 -0.919 45.562 1.00 61.50 96 GLY A N 1
ATOM 766 C CA . GLY A 1 96 ? -32.247 -1.558 45.457 1.00 61.50 96 GLY A CA 1
ATOM 767 C C . GLY A 1 96 ? -31.923 -2.039 44.038 1.00 61.50 96 GLY A C 1
ATOM 768 O O . GLY A 1 96 ? -30.795 -1.877 43.569 1.00 61.50 96 GLY A O 1
ATOM 769 N N . ARG A 1 97 ? -32.929 -2.539 43.304 1.00 61.25 97 ARG A N 1
ATOM 770 C CA . ARG A 1 97 ? -32.785 -2.911 41.886 1.00 61.25 97 ARG A CA 1
ATOM 771 C C . ARG A 1 97 ? -32.451 -1.706 41.006 1.00 61.25 97 ARG A C 1
ATOM 773 O O . ARG A 1 97 ? -31.549 -1.798 40.179 1.00 61.25 97 ARG A O 1
ATOM 780 N N . THR A 1 98 ? -33.111 -0.569 41.219 1.00 63.00 98 THR A N 1
ATOM 781 C CA . THR A 1 98 ? -32.880 0.638 40.403 1.00 63.00 98 THR A CA 1
ATOM 782 C C . THR A 1 98 ? -31.551 1.338 40.701 1.00 63.00 98 THR A C 1
ATOM 784 O O . THR A 1 98 ? -30.894 1.806 39.771 1.00 63.00 98 THR A O 1
ATOM 787 N N . LYS A 1 99 ? -31.106 1.378 41.968 1.00 62.22 99 LYS A N 1
ATOM 788 C CA . LYS A 1 99 ? -29.817 1.988 42.342 1.00 62.22 99 LYS A CA 1
ATOM 789 C C . LYS A 1 99 ? -28.626 1.147 41.870 1.00 62.22 99 LYS A C 1
ATOM 791 O O . LYS A 1 99 ? -27.710 1.691 41.256 1.00 62.22 99 LYS A O 1
ATOM 796 N N . GLY A 1 100 ? -28.674 -0.177 42.055 1.00 65.88 100 GLY A N 1
ATOM 797 C CA . GLY A 1 100 ? -27.607 -1.083 41.611 1.00 65.88 100 GLY A CA 1
ATOM 798 C C . GLY A 1 100 ? -27.442 -1.133 40.087 1.00 65.88 100 GLY A C 1
ATOM 799 O O . GLY A 1 100 ? -26.318 -1.153 39.587 1.00 65.88 100 GLY A O 1
ATOM 800 N N . GLN A 1 101 ? -28.544 -1.074 39.329 1.00 72.62 101 GLN A N 1
ATOM 801 C CA . GLN A 1 101 ? -28.488 -1.035 37.863 1.00 72.62 101 GLN A CA 1
ATOM 802 C C . GLN A 1 101 ? -27.861 0.255 37.318 1.00 72.62 101 GLN A C 1
ATOM 804 O O . GLN A 1 101 ? -27.125 0.197 36.334 1.00 72.62 101 GLN A O 1
ATOM 809 N N . ARG A 1 102 ? -28.108 1.414 37.947 1.00 74.44 102 ARG A N 1
ATOM 810 C CA . ARG A 1 102 ? -27.513 2.692 37.513 1.00 74.44 102 ARG A CA 1
ATOM 811 C C . ARG A 1 102 ? -26.001 2.732 37.732 1.00 74.44 102 ARG A C 1
ATOM 813 O O . ARG A 1 102 ? -25.283 3.192 36.850 1.00 74.44 102 ARG A O 1
ATOM 820 N N . ILE A 1 103 ? -25.519 2.217 38.863 1.00 79.38 103 ILE A N 1
ATOM 821 C CA . ILE A 1 103 ? -24.079 2.167 39.164 1.00 79.38 103 ILE A CA 1
ATOM 822 C C . ILE A 1 103 ? -23.376 1.167 38.239 1.00 79.38 103 ILE A C 1
ATOM 824 O O . ILE A 1 103 ? -22.364 1.512 37.638 1.00 79.38 103 ILE A O 1
ATOM 828 N N . ARG A 1 104 ? -23.958 -0.024 38.020 1.00 82.25 104 ARG A N 1
ATOM 829 C CA . ARG A 1 104 ? -23.417 -1.004 37.061 1.00 82.25 104 ARG A CA 1
ATOM 830 C C . ARG A 1 104 ? -23.318 -0.443 35.645 1.00 82.25 104 ARG A C 1
ATOM 832 O O . ARG A 1 104 ? -22.291 -0.625 35.010 1.00 82.25 104 ARG A O 1
ATOM 839 N N . ARG A 1 105 ? -24.340 0.278 35.164 1.00 86.19 105 ARG A N 1
ATOM 840 C CA . ARG A 1 105 ? -24.279 0.926 33.842 1.00 86.19 105 ARG A CA 1
ATOM 841 C C . ARG A 1 105 ? -23.147 1.947 33.749 1.00 86.19 105 ARG A C 1
ATOM 843 O O . ARG A 1 105 ? -22.476 1.967 32.729 1.00 86.19 105 ARG A O 1
ATOM 850 N N . ARG A 1 106 ? -22.909 2.751 34.793 1.00 86.81 106 ARG A N 1
ATOM 851 C CA . ARG A 1 106 ? -21.786 3.706 34.812 1.00 86.81 106 ARG A CA 1
ATOM 852 C C . ARG A 1 106 ? -20.429 3.011 34.792 1.00 86.81 106 ARG A C 1
ATOM 854 O O . ARG A 1 106 ? -19.556 3.464 34.069 1.00 86.81 106 ARG A O 1
ATOM 861 N N . ILE A 1 107 ? -20.271 1.915 35.535 1.00 90.38 107 ILE A N 1
ATOM 862 C CA . ILE A 1 107 ? -19.023 1.139 35.540 1.00 90.38 107 ILE A CA 1
ATOM 863 C C . ILE A 1 107 ? -18.784 0.514 34.164 1.00 90.38 107 ILE A C 1
ATOM 865 O O . ILE A 1 107 ? -17.709 0.693 33.615 1.00 90.38 107 ILE A O 1
ATOM 869 N N . VAL A 1 108 ? -19.797 -0.133 33.574 1.00 91.38 108 VAL A N 1
ATOM 870 C CA . VAL A 1 108 ? -19.687 -0.763 32.245 1.00 91.38 108 VAL A CA 1
ATOM 871 C C . VAL A 1 108 ? -19.370 0.268 31.159 1.00 91.38 108 VAL A C 1
ATOM 873 O O . VAL A 1 108 ? -18.479 0.044 30.345 1.00 91.38 108 VAL A O 1
ATOM 876 N N . PHE A 1 109 ? -20.053 1.418 31.161 1.00 92.44 109 PHE A N 1
ATOM 877 C CA . PHE A 1 109 ? -19.738 2.502 30.227 1.00 92.44 109 PHE A CA 1
ATOM 878 C C . PHE A 1 109 ? -18.335 3.066 30.457 1.00 92.44 109 PHE A C 1
ATOM 880 O O . PHE A 1 109 ? -17.615 3.283 29.490 1.00 92.44 109 PHE A O 1
ATOM 887 N N . GLY A 1 110 ? -17.933 3.256 31.716 1.00 92.88 110 GLY A N 1
ATOM 888 C CA . GLY A 1 110 ? -16.587 3.696 32.069 1.00 92.88 110 GLY A CA 1
ATOM 889 C C . GLY A 1 110 ? -15.529 2.749 31.514 1.00 92.88 110 GLY A C 1
ATOM 890 O O . GLY A 1 110 ? -14.677 3.185 30.753 1.00 92.88 110 GLY A O 1
ATOM 891 N N . THR A 1 111 ? -15.649 1.446 31.791 1.00 93.69 111 THR A N 1
ATOM 892 C CA . THR A 1 111 ? -14.710 0.429 31.294 1.00 93.69 111 THR A CA 1
ATOM 893 C C . THR A 1 111 ? -14.663 0.363 29.771 1.00 93.69 111 THR A C 1
ATOM 895 O O . THR A 1 111 ? -13.592 0.166 29.207 1.00 93.69 111 THR A O 1
ATOM 898 N N . LEU A 1 112 ? -15.800 0.559 29.095 1.00 95.56 112 LEU A N 1
ATOM 899 C CA . LEU A 1 112 ? -15.871 0.525 27.635 1.00 95.56 112 LEU A CA 1
ATOM 900 C C . LEU A 1 112 ? -15.188 1.747 27.007 1.00 95.56 112 LEU A C 1
ATOM 902 O O . LEU A 1 112 ? -14.464 1.606 26.027 1.00 95.56 112 LEU A O 1
ATOM 906 N N . ILE A 1 113 ? -15.345 2.927 27.614 1.00 95.75 113 ILE A N 1
ATOM 907 C CA . ILE A 1 113 ? -14.629 4.141 27.206 1.00 95.75 113 ILE A CA 1
ATOM 908 C C . ILE A 1 113 ? -13.126 3.982 27.456 1.00 95.75 113 ILE A C 1
ATOM 910 O O . ILE A 1 113 ? -12.331 4.292 26.575 1.00 95.75 113 ILE A O 1
ATOM 914 N N . THR A 1 114 ? -12.715 3.456 28.615 1.00 94.81 114 THR A N 1
ATOM 915 C CA . THR A 1 114 ? -11.291 3.231 28.912 1.00 94.81 114 THR A CA 1
ATOM 916 C C . THR A 1 114 ? -10.663 2.237 27.934 1.00 94.81 114 THR A C 1
ATOM 918 O O . THR A 1 114 ? -9.565 2.482 27.442 1.00 94.81 114 THR A O 1
ATOM 921 N N . ALA A 1 115 ? -11.370 1.154 27.597 1.00 94.81 115 ALA A N 1
ATOM 922 C CA . ALA A 1 115 ? -10.922 0.194 26.592 1.00 94.81 115 ALA A CA 1
ATOM 923 C C . ALA A 1 115 ? -10.808 0.834 25.200 1.00 94.81 115 ALA A C 1
ATOM 925 O O . ALA A 1 115 ? -9.809 0.628 24.518 1.00 94.81 115 ALA A O 1
ATOM 926 N N . ALA A 1 116 ? -11.780 1.659 24.798 1.00 94.94 116 ALA A N 1
ATOM 927 C CA . ALA A 1 116 ? -11.722 2.381 23.529 1.00 94.94 116 ALA A CA 1
ATOM 928 C C . ALA A 1 116 ? -10.516 3.335 23.463 1.00 94.94 116 ALA A C 1
ATOM 930 O O . ALA A 1 116 ? -9.795 3.340 22.470 1.00 94.94 116 ALA A O 1
ATOM 931 N N . VAL A 1 117 ? -10.24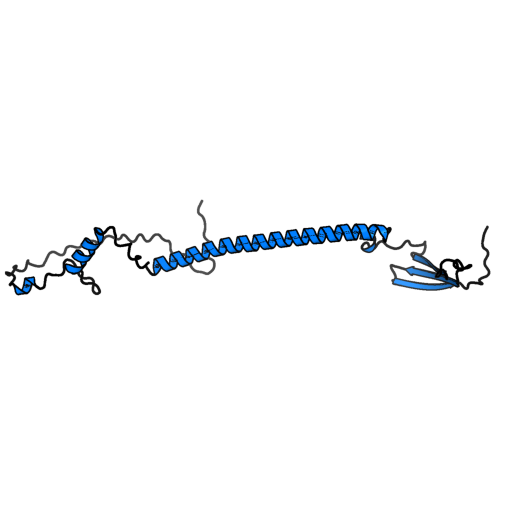2 4.085 24.536 1.00 96.31 117 VAL A N 1
ATOM 932 C CA . VAL A 1 117 ? -9.064 4.966 24.622 1.00 96.31 117 VAL A CA 1
ATOM 933 C C . VAL A 1 1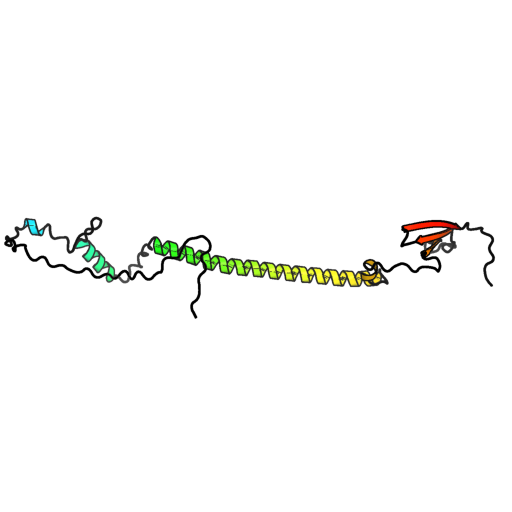17 ? -7.764 4.162 24.555 1.00 96.31 117 VAL A C 1
ATOM 935 O O . VAL A 1 117 ? -6.839 4.568 23.858 1.00 96.31 117 VAL A O 1
ATOM 938 N N . ALA A 1 118 ? -7.695 3.003 25.218 1.00 94.94 118 ALA A N 1
ATOM 939 C CA . ALA A 1 118 ? -6.527 2.127 25.147 1.00 94.94 118 ALA A CA 1
ATOM 940 C C . ALA A 1 118 ? -6.294 1.589 23.725 1.00 94.94 118 ALA A C 1
ATOM 942 O O . ALA A 1 118 ? -5.164 1.608 23.244 1.00 94.94 118 ALA A O 1
ATOM 943 N N . ILE A 1 119 ? -7.357 1.175 23.025 1.00 94.81 119 ILE A N 1
ATOM 944 C CA . ILE A 1 119 ? -7.280 0.718 21.629 1.00 94.81 119 ILE A CA 1
ATOM 945 C C . ILE A 1 119 ? -6.806 1.850 20.715 1.00 94.81 119 ILE A C 1
ATOM 947 O O . ILE A 1 119 ? -5.923 1.628 19.892 1.00 94.81 119 ILE A O 1
ATOM 951 N N . ILE A 1 120 ? -7.339 3.063 20.876 1.00 95.06 120 ILE A N 1
ATOM 952 C CA . ILE A 1 120 ? -6.916 4.230 20.090 1.00 95.06 120 ILE A CA 1
ATOM 953 C C . ILE A 1 120 ? -5.450 4.579 20.381 1.00 95.06 120 ILE A C 1
ATOM 955 O O . ILE A 1 120 ? -4.701 4.865 19.453 1.00 95.06 120 ILE A O 1
ATOM 959 N N . GLY A 1 121 ? -5.015 4.511 21.642 1.00 95.12 121 GLY A N 1
ATOM 960 C CA . GLY A 1 121 ? -3.625 4.768 22.024 1.00 95.12 121 GLY A CA 1
ATOM 961 C C . GLY A 1 121 ? -2.648 3.751 21.430 1.00 95.12 121 GLY A C 1
ATOM 962 O O . GLY A 1 121 ? -1.640 4.136 20.839 1.00 95.12 121 GLY A O 1
ATOM 963 N N . ILE A 1 122 ? -2.966 2.457 21.528 1.00 92.00 122 ILE A N 1
ATOM 964 C CA . ILE A 1 122 ? -2.153 1.378 20.947 1.00 92.00 122 ILE A CA 1
ATOM 965 C C . ILE A 1 122 ? -2.164 1.467 19.417 1.00 92.00 122 ILE A C 1
ATOM 967 O O . ILE A 1 122 ? -1.108 1.408 18.792 1.00 92.00 122 ILE A O 1
ATOM 971 N N . GLY A 1 123 ? -3.340 1.654 18.814 1.00 91.12 123 GLY A N 1
ATOM 972 C CA . GLY A 1 123 ? -3.505 1.792 17.369 1.00 91.12 123 GLY A CA 1
ATOM 973 C C . GLY A 1 123 ? -2.741 2.992 16.813 1.00 91.12 123 GLY A C 1
ATOM 974 O O . GLY A 1 123 ? -1.997 2.842 15.851 1.00 91.12 123 GLY A O 1
ATOM 975 N N . GLY A 1 124 ? -2.841 4.155 17.461 1.00 92.38 124 GLY A N 1
ATOM 976 C CA . GLY A 1 124 ? -2.086 5.353 17.092 1.00 92.38 124 GLY A CA 1
ATOM 977 C C . GLY A 1 124 ? -0.572 5.166 17.223 1.00 92.38 124 GLY A C 1
ATOM 978 O O . GLY A 1 124 ? 0.172 5.560 16.329 1.00 92.38 124 GLY A O 1
ATO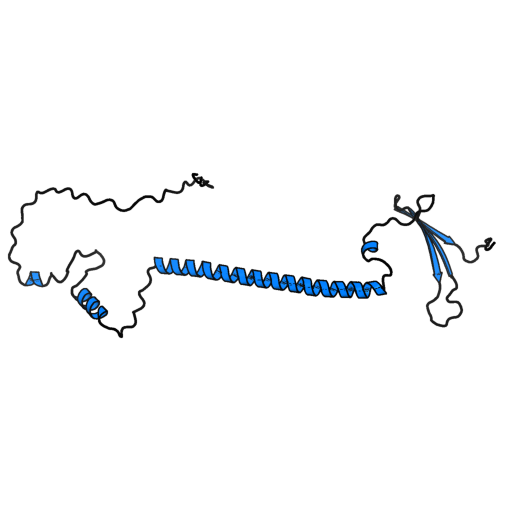M 979 N N . PHE A 1 125 ? -0.101 4.507 18.286 1.00 91.25 125 PHE A N 1
ATOM 980 C CA . PHE A 1 125 ? 1.324 4.211 18.467 1.00 91.25 125 PHE A CA 1
ATOM 981 C C . PHE A 1 125 ? 1.872 3.272 17.383 1.00 91.25 125 PHE A C 1
ATOM 983 O O . PHE A 1 125 ? 2.934 3.534 16.815 1.00 91.25 125 PHE A O 1
ATOM 990 N N . LEU A 1 126 ? 1.142 2.197 17.070 1.00 90.00 126 LEU A N 1
ATOM 991 C CA . LEU A 1 126 ? 1.502 1.275 15.992 1.00 90.00 126 LEU A CA 1
ATOM 992 C C . LEU A 1 126 ? 1.456 1.964 14.625 1.00 90.00 126 LEU A C 1
ATOM 994 O O . LEU A 1 126 ? 2.346 1.742 13.812 1.00 90.00 126 LEU A O 1
ATOM 998 N N . PHE A 1 127 ? 0.477 2.839 14.394 1.00 85.81 127 PHE A N 1
ATOM 999 C CA . PHE A 1 127 ? 0.353 3.613 13.161 1.00 85.81 127 PHE A CA 1
ATOM 1000 C C . PHE A 1 127 ? 1.546 4.554 12.948 1.00 85.81 127 PHE A C 1
ATOM 1002 O O . PHE A 1 127 ? 2.150 4.545 11.880 1.00 85.81 127 PHE A O 1
ATOM 1009 N N . ILE A 1 128 ? 1.957 5.302 13.980 1.00 83.56 128 ILE A N 1
ATOM 1010 C CA . ILE A 1 128 ? 3.131 6.188 13.909 1.00 83.56 128 ILE A CA 1
ATOM 1011 C C . ILE A 1 128 ? 4.410 5.380 13.654 1.00 83.56 128 ILE A C 1
ATOM 1013 O O . ILE A 1 128 ? 5.217 5.763 12.808 1.00 83.56 128 ILE A O 1
ATOM 1017 N N . LYS A 1 129 ? 4.589 4.241 14.337 1.00 81.88 129 LYS A N 1
ATOM 1018 C CA . LYS A 1 129 ? 5.732 3.350 14.084 1.00 81.88 129 LYS A CA 1
ATOM 1019 C C . LYS A 1 129 ? 5.719 2.763 12.672 1.00 81.88 129 LYS A C 1
ATOM 1021 O O . LYS A 1 129 ? 6.774 2.676 12.052 1.00 81.88 129 LYS A O 1
ATOM 1026 N N . GLY A 1 130 ? 4.546 2.391 12.166 1.00 79.19 130 GLY A N 1
ATOM 1027 C CA . GLY A 1 130 ? 4.364 1.910 10.800 1.00 79.19 130 GLY A CA 1
ATOM 1028 C C . GLY A 1 130 ? 4.746 2.967 9.768 1.00 79.19 130 GLY A C 1
ATOM 1029 O O . GLY A 1 130 ? 5.495 2.665 8.849 1.00 79.19 130 GLY A O 1
ATOM 1030 N N . LEU A 1 131 ? 4.326 4.220 9.963 1.00 73.25 131 LEU A N 1
ATOM 1031 C CA . LEU A 1 131 ? 4.704 5.332 9.086 1.00 73.25 131 LEU A CA 1
ATOM 1032 C C . LEU A 1 131 ? 6.210 5.622 9.116 1.00 73.25 131 LEU A C 1
ATOM 1034 O O . LEU A 1 131 ? 6.809 5.831 8.066 1.00 73.25 131 LEU A O 1
ATOM 1038 N N . GLN A 1 132 ? 6.840 5.591 10.293 1.00 70.25 132 GLN A N 1
ATOM 1039 C CA . GLN A 1 132 ? 8.290 5.792 10.412 1.00 70.25 132 GLN A CA 1
ATOM 1040 C C . GLN A 1 132 ? 9.099 4.664 9.754 1.00 70.25 132 GLN A C 1
ATOM 1042 O O . GLN A 1 132 ? 10.133 4.930 9.150 1.00 70.25 132 GLN A O 1
ATOM 1047 N N . ALA A 1 133 ? 8.631 3.416 9.837 1.00 64.44 133 ALA A N 1
ATOM 1048 C CA . ALA A 1 133 ? 9.255 2.289 9.145 1.00 64.44 133 ALA A CA 1
ATOM 1049 C C . ALA A 1 133 ? 8.991 2.323 7.627 1.00 64.44 133 ALA A C 1
ATOM 1051 O O . ALA A 1 133 ? 9.882 2.022 6.837 1.00 64.44 133 ALA A O 1
ATOM 1052 N N . SER A 1 134 ? 7.786 2.737 7.225 1.00 59.00 134 SER A N 1
ATOM 1053 C CA . SER A 1 134 ? 7.372 2.892 5.828 1.00 59.00 134 SER A CA 1
ATOM 1054 C C . SER A 1 134 ? 8.172 3.976 5.114 1.00 59.00 134 SER A C 1
ATOM 1056 O O . SER A 1 134 ? 8.602 3.745 3.994 1.00 59.00 134 SER A O 1
ATOM 1058 N N . GLY A 1 135 ? 8.421 5.128 5.743 1.00 59.16 135 GLY A N 1
ATOM 1059 C CA . GLY A 1 135 ? 9.143 6.239 5.107 1.00 59.16 135 GLY A CA 1
ATOM 1060 C C . GLY A 1 135 ? 10.582 5.912 4.684 1.00 59.16 135 GLY A C 1
ATOM 1061 O O . GLY A 1 135 ? 11.122 6.584 3.815 1.00 59.16 135 GLY A O 1
ATOM 1062 N N . ASN A 1 136 ? 11.187 4.860 5.249 1.00 57.81 136 ASN A N 1
ATOM 1063 C CA . ASN A 1 136 ? 12.539 4.419 4.890 1.00 57.81 136 ASN A CA 1
ATOM 1064 C C . ASN A 1 136 ? 12.564 3.348 3.781 1.00 57.81 136 ASN A C 1
ATOM 1066 O O . ASN A 1 136 ? 13.621 3.107 3.208 1.00 57.81 136 ASN A O 1
ATOM 1070 N N . VAL A 1 137 ? 11.432 2.693 3.492 1.00 57.03 137 VAL A N 1
ATOM 1071 C CA . VAL A 1 137 ? 11.331 1.573 2.526 1.00 57.03 137 VAL A CA 1
ATOM 1072 C C . VAL A 1 137 ? 10.423 1.918 1.339 1.00 57.03 137 VAL A C 1
ATOM 1074 O O . VAL A 1 137 ? 10.554 1.350 0.262 1.00 57.03 137 VAL A O 1
ATOM 1077 N N . LEU A 1 138 ? 9.528 2.887 1.506 1.00 59.72 138 LEU A N 1
ATOM 1078 C CA . LEU A 1 138 ? 8.593 3.364 0.499 1.00 59.72 138 LEU A CA 1
ATOM 1079 C C . LEU A 1 138 ? 8.884 4.848 0.279 1.00 59.72 138 LEU A C 1
ATOM 1081 O O . LEU A 1 138 ? 8.416 5.701 1.028 1.00 59.72 138 LEU A O 1
ATOM 1085 N N . GLN A 1 139 ? 9.659 5.164 -0.759 1.00 58.81 139 GLN A N 1
ATOM 1086 C CA . GLN A 1 139 ? 9.927 6.538 -1.214 1.00 58.81 139 GLN A CA 1
ATOM 1087 C C . GLN A 1 139 ? 8.674 7.235 -1.806 1.00 58.81 139 GLN A C 1
ATOM 1089 O O . GLN A 1 139 ? 8.796 8.242 -2.495 1.00 58.81 139 GLN A O 1
ATOM 1094 N N . GLY A 1 140 ? 7.472 6.710 -1.547 1.00 55.91 140 GLY A N 1
ATOM 1095 C CA . GLY A 1 140 ? 6.188 7.209 -2.033 1.00 55.91 140 GLY A CA 1
ATOM 1096 C C . GLY A 1 140 ? 5.137 7.229 -0.923 1.00 55.91 140 GLY A C 1
ATOM 1097 O O . GLY A 1 140 ? 5.227 6.493 0.065 1.00 55.91 140 GLY A O 1
ATOM 1098 N N . ASN A 1 141 ? 4.138 8.101 -1.070 1.00 59.78 141 ASN A N 1
ATOM 1099 C CA . ASN A 1 141 ? 3.039 8.227 -0.119 1.00 59.78 141 ASN A CA 1
ATOM 1100 C C . ASN A 1 141 ? 2.273 6.899 -0.038 1.00 59.78 141 ASN A C 1
ATOM 1102 O O . ASN A 1 141 ? 1.844 6.363 -1.051 1.00 59.78 141 ASN A O 1
ATOM 1106 N N . PHE A 1 142 ? 2.000 6.393 1.167 1.00 57.97 142 PHE A N 1
ATOM 1107 C CA . PHE A 1 142 ? 1.158 5.195 1.348 1.00 57.97 142 PHE A CA 1
ATOM 1108 C C . PHE A 1 142 ? -0.241 5.350 0.710 1.00 57.97 142 PHE A C 1
ATOM 1110 O O . PHE A 1 142 ? -0.902 4.366 0.389 1.00 57.97 142 PHE A O 1
ATOM 1117 N N . LEU A 1 143 ? -0.687 6.595 0.504 1.00 61.53 143 LEU A N 1
ATOM 1118 C CA . LEU A 1 143 ? -1.923 6.923 -0.201 1.00 61.53 143 LEU A CA 1
ATOM 1119 C C . LEU A 1 143 ? -1.822 6.822 -1.735 1.00 61.53 143 LEU A C 1
ATOM 1121 O O . LEU A 1 143 ? -2.865 6.608 -2.342 1.00 61.53 143 LEU A O 1
ATOM 1125 N N . ASP A 1 144 ? -0.632 6.887 -2.346 1.00 57.84 144 ASP A N 1
ATOM 1126 C CA . ASP A 1 144 ? -0.454 6.650 -3.796 1.00 57.84 144 ASP A CA 1
ATOM 1127 C C . ASP A 1 144 ? -0.721 5.191 -4.155 1.00 57.84 144 ASP A C 1
ATOM 1129 O O . ASP A 1 144 ? -1.265 4.896 -5.206 1.00 57.84 144 ASP A O 1
ATOM 1133 N N . ILE A 1 145 ? -0.413 4.258 -3.249 1.00 60.59 145 ILE A N 1
ATOM 1134 C CA . ILE A 1 145 ? -0.715 2.831 -3.446 1.00 60.59 145 ILE A CA 1
ATOM 1135 C C . ILE A 1 145 ? -2.238 2.589 -3.469 1.00 60.59 145 ILE A C 1
ATOM 1137 O O . ILE A 1 145 ? -2.714 1.612 -4.044 1.00 60.59 145 ILE A O 1
ATOM 1141 N N . ILE A 1 146 ? -3.009 3.466 -2.819 1.00 62.19 146 ILE A N 1
ATOM 1142 C CA . ILE A 1 146 ? -4.472 3.37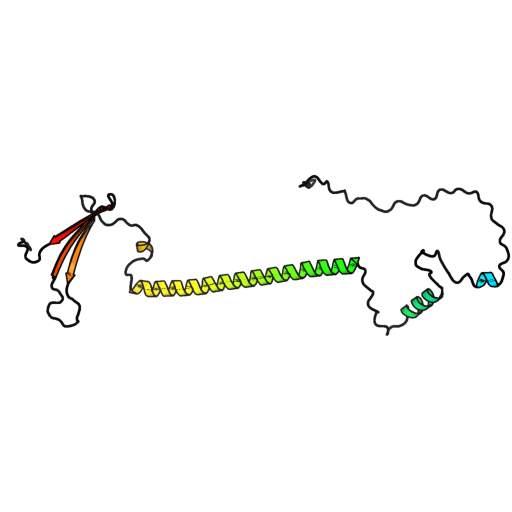2 -2.720 1.00 62.19 146 ILE A CA 1
ATOM 1143 C C . ILE A 1 146 ? -5.155 4.212 -3.809 1.00 62.19 146 ILE A C 1
ATOM 1145 O O . ILE A 1 146 ? -6.288 3.916 -4.194 1.00 62.19 146 ILE A O 1
ATOM 1149 N N . GLN A 1 147 ? -4.496 5.254 -4.315 1.00 62.53 147 GLN A N 1
ATOM 1150 C CA . GLN A 1 147 ? -4.996 6.021 -5.445 1.00 62.53 147 GLN A CA 1
ATOM 1151 C C . GLN A 1 147 ? -4.745 5.249 -6.739 1.00 62.53 147 GLN A C 1
ATOM 1153 O O . GLN A 1 147 ? -3.620 4.927 -7.099 1.00 62.53 147 GLN A O 1
ATOM 1158 N N . HIS A 1 148 ? -5.827 4.966 -7.464 1.00 63.34 148 HIS A N 1
ATOM 1159 C CA . HIS A 1 148 ? -5.758 4.510 -8.848 1.00 63.34 148 HIS A CA 1
ATOM 1160 C C . HIS A 1 148 ? -5.357 5.688 -9.745 1.00 63.34 148 HIS A C 1
ATOM 1162 O O . HIS A 1 148 ? -6.175 6.190 -10.514 1.00 63.34 148 HIS A O 1
ATOM 1168 N N . GLU A 1 149 ? -4.131 6.186 -9.593 1.00 76.81 149 GLU A N 1
ATOM 1169 C CA . GLU A 1 149 ? -3.572 7.124 -10.557 1.00 76.81 149 GLU A CA 1
ATOM 1170 C C . GLU A 1 149 ? -3.273 6.349 -11.850 1.00 76.81 149 GLU A C 1
ATOM 1172 O O . GLU A 1 149 ? -2.608 5.307 -11.792 1.00 76.81 149 GLU A O 1
ATOM 1177 N N . PRO A 1 150 ? -3.816 6.777 -13.005 1.00 79.31 150 PRO A N 1
ATOM 1178 C CA . PRO A 1 150 ? -3.545 6.101 -14.261 1.00 79.31 150 PRO A CA 1
ATOM 1179 C C . PRO A 1 150 ? -2.053 6.198 -14.582 1.00 79.31 150 PRO A C 1
ATOM 1181 O O . PRO A 1 150 ? -1.415 7.233 -14.381 1.00 79.31 150 PRO A O 1
ATOM 1184 N N . LEU A 1 151 ? -1.494 5.106 -15.101 1.00 84.44 151 LEU A N 1
ATOM 1185 C CA . LEU A 1 151 ? -0.120 5.076 -15.588 1.00 84.44 151 LEU A CA 1
ATOM 1186 C C . LEU A 1 151 ? 0.074 6.131 -16.682 1.00 84.44 151 LEU A C 1
ATOM 1188 O O . LEU A 1 151 ? -0.855 6.461 -17.415 1.00 84.44 151 LEU A O 1
ATOM 1192 N N . LYS A 1 152 ? 1.298 6.648 -16.818 1.00 86.88 152 LYS A N 1
ATOM 1193 C CA . LYS A 1 152 ? 1.625 7.593 -17.889 1.00 86.88 152 LYS A CA 1
ATOM 1194 C C . LYS A 1 152 ? 1.457 6.913 -19.249 1.00 86.88 152 LYS A C 1
ATOM 1196 O O . LYS A 1 152 ? 2.033 5.850 -19.488 1.00 86.88 152 LYS A O 1
ATOM 1201 N N . GLU A 1 153 ? 0.696 7.547 -20.129 1.00 91.62 153 GLU A N 1
ATOM 1202 C CA . GLU A 1 153 ? 0.388 7.037 -21.465 1.00 91.62 153 GLU A CA 1
ATOM 1203 C C . GLU A 1 153 ? 1.222 7.740 -22.542 1.00 91.62 153 GLU A C 1
ATOM 1205 O O . GLU A 1 153 ? 1.674 8.878 -22.371 1.00 91.62 153 GLU A O 1
ATOM 1210 N N . ASP A 1 154 ? 1.464 7.024 -23.637 1.00 89.62 154 ASP A N 1
ATOM 1211 C CA . ASP A 1 154 ? 2.034 7.542 -24.874 1.00 89.62 154 ASP A CA 1
ATOM 1212 C C . ASP A 1 154 ? 0.952 8.159 -25.783 1.00 89.62 154 ASP A C 1
ATOM 1214 O O . ASP A 1 154 ? -0.229 8.222 -25.441 1.00 89.62 154 ASP A O 1
ATOM 1218 N N . GLU A 1 155 ? 1.349 8.619 -26.971 1.00 89.81 155 GLU A N 1
ATOM 1219 C CA . GLU A 1 155 ? 0.426 9.200 -27.960 1.00 89.81 155 GLU A CA 1
ATOM 1220 C C . GLU A 1 155 ? -0.656 8.215 -28.444 1.00 89.81 155 GLU A C 1
ATOM 1222 O O . GLU A 1 155 ? -1.686 8.639 -28.966 1.00 89.81 155 GLU A O 1
ATOM 1227 N N . ASN A 1 156 ? -0.447 6.909 -28.253 1.00 88.69 156 ASN A N 1
ATOM 1228 C CA . ASN A 1 156 ? -1.369 5.844 -28.638 1.00 88.69 156 ASN A CA 1
ATOM 1229 C C . ASN A 1 156 ? -2.241 5.358 -27.464 1.00 88.69 156 ASN A C 1
ATOM 1231 O O . ASN A 1 156 ? -2.958 4.365 -27.621 1.00 88.69 156 ASN A O 1
ATOM 1235 N N . GLY A 1 157 ? -2.187 6.026 -26.305 1.00 90.88 157 GLY A N 1
ATOM 1236 C CA . GLY A 1 157 ? -2.952 5.653 -25.111 1.00 90.88 157 GLY A CA 1
ATOM 1237 C C . GLY A 1 157 ? -2.422 4.397 -24.418 1.00 90.88 157 GLY A C 1
ATOM 1238 O O . GLY A 1 157 ? -3.184 3.667 -23.788 1.00 90.88 157 GLY A O 1
ATOM 1239 N N . ARG A 1 158 ? -1.131 4.080 -24.579 1.00 93.88 158 ARG A N 1
ATOM 1240 C CA . ARG A 1 158 ? -0.500 2.908 -23.960 1.00 93.88 158 ARG A CA 1
ATOM 1241 C C . ARG A 1 158 ? 0.620 3.309 -23.014 1.00 93.88 158 ARG A C 1
ATOM 1243 O O . ARG A 1 158 ? 1.377 4.242 -23.264 1.00 93.88 158 ARG A O 1
ATOM 1250 N N . SER A 1 159 ? 0.785 2.546 -21.944 1.00 94.56 159 SER A N 1
ATOM 1251 C CA . SER A 1 159 ? 1.918 2.662 -21.029 1.00 94.56 159 SER A CA 1
ATOM 1252 C C . SER A 1 159 ? 2.976 1.625 -21.381 1.00 94.56 159 SER A C 1
ATOM 1254 O O . SER A 1 159 ? 2.719 0.421 -21.319 1.00 94.56 159 SER A O 1
ATOM 1256 N N . ASN A 1 160 ? 4.171 2.091 -21.747 1.00 94.44 160 ASN A N 1
ATOM 1257 C CA . ASN A 1 160 ? 5.284 1.235 -22.152 1.00 94.44 160 ASN A CA 1
ATOM 1258 C C . ASN A 1 160 ? 6.332 1.144 -21.040 1.00 94.44 160 ASN A C 1
ATOM 1260 O O . ASN A 1 160 ? 6.851 2.156 -20.570 1.00 94.44 160 ASN A O 1
ATOM 1264 N N . PHE A 1 161 ? 6.672 -0.082 -20.661 1.00 93.56 161 PHE A N 1
ATOM 1265 C CA . PHE A 1 161 ? 7.655 -0.409 -19.640 1.00 93.56 161 PHE A CA 1
ATOM 1266 C C . PHE A 1 161 ? 8.836 -1.128 -20.279 1.00 93.56 161 PHE A C 1
ATOM 1268 O O . PHE A 1 161 ? 8.653 -2.128 -20.974 1.00 93.56 161 PHE A O 1
ATOM 1275 N N . LEU A 1 162 ? 10.044 -0.634 -20.012 1.00 92.69 162 LEU A N 1
ATOM 1276 C CA . LEU A 1 162 ? 11.287 -1.321 -20.342 1.00 92.69 162 LEU A CA 1
ATOM 1277 C C . LEU A 1 162 ? 11.696 -2.192 -19.152 1.00 92.69 162 LEU A C 1
ATOM 1279 O O . LEU A 1 162 ? 11.951 -1.686 -18.061 1.00 92.69 162 LEU A O 1
ATOM 1283 N N . ILE A 1 163 ? 11.751 -3.497 -19.376 1.00 91.75 163 ILE A N 1
ATOM 1284 C CA . ILE A 1 163 ? 12.150 -4.510 -18.405 1.00 91.75 163 ILE A CA 1
ATOM 1285 C C . ILE A 1 163 ? 13.548 -4.987 -18.788 1.00 91.75 163 ILE A C 1
ATOM 1287 O O . ILE A 1 163 ? 13.787 -5.414 -19.920 1.00 91.75 163 ILE A O 1
ATOM 1291 N N . VAL A 1 164 ? 14.467 -4.905 -17.832 1.00 89.62 164 VAL A N 1
ATOM 1292 C CA . VAL A 1 164 ? 15.892 -5.185 -18.014 1.00 89.62 164 VAL A CA 1
ATOM 1293 C C . VAL A 1 164 ? 16.306 -6.199 -16.952 1.00 89.62 164 VAL A C 1
ATOM 1295 O O . VAL A 1 164 ? 16.132 -5.947 -15.763 1.00 89.62 164 VAL A O 1
ATOM 1298 N N . GLY A 1 165 ? 16.807 -7.357 -17.377 1.00 86.50 165 GLY A N 1
ATOM 1299 C CA . GLY A 1 165 ? 17.354 -8.377 -16.484 1.00 86.50 165 GLY A CA 1
ATOM 1300 C C . GLY A 1 165 ? 18.866 -8.237 -16.373 1.00 86.50 165 GLY A C 1
ATOM 1301 O O . GLY A 1 165 ? 19.549 -8.346 -17.391 1.00 86.50 165 GLY A O 1
ATOM 1302 N N . THR A 1 166 ? 19.374 -8.015 -15.161 1.00 81.88 166 THR A N 1
ATOM 1303 C CA . THR A 1 166 ? 20.809 -7.973 -14.839 1.00 81.88 166 THR A CA 1
ATOM 1304 C C . THR A 1 166 ? 21.167 -9.088 -13.855 1.00 81.88 166 THR A C 1
ATOM 1306 O O . THR A 1 166 ? 20.307 -9.578 -13.123 1.00 81.88 166 THR A O 1
ATOM 1309 N N . SER A 1 167 ? 22.433 -9.507 -13.838 1.00 66.56 167 SER A N 1
ATOM 1310 C CA . SER A 1 167 ? 22.941 -10.583 -12.974 1.00 66.56 167 SER A CA 1
ATOM 1311 C C . SER A 1 167 ? 23.705 -10.043 -11.753 1.00 66.56 167 SER A C 1
ATOM 1313 O O . SER A 1 167 ? 24.768 -10.554 -11.393 1.00 66.56 167 SER A O 1
ATOM 1315 N N . GLU A 1 168 ? 23.217 -8.960 -11.148 1.00 63.00 168 GLU A N 1
ATOM 1316 C CA . GLU A 1 168 ? 23.879 -8.258 -10.040 1.00 63.00 168 GLU A CA 1
ATOM 1317 C C . GLU A 1 168 ? 23.563 -8.912 -8.683 1.00 63.00 168 GLU A C 1
ATOM 1319 O O . GLU A 1 168 ? 22.989 -8.282 -7.803 1.00 63.00 168 GLU A O 1
ATOM 1324 N N . ASP A 1 169 ? 23.895 -10.195 -8.520 1.00 61.53 169 ASP A N 1
ATOM 1325 C CA . ASP A 1 169 ? 23.528 -10.956 -7.310 1.00 61.53 169 ASP A CA 1
ATOM 1326 C C . ASP A 1 169 ? 24.709 -11.268 -6.370 1.00 61.53 169 ASP A C 1
ATOM 1328 O O . ASP A 1 169 ? 24.518 -11.937 -5.362 1.00 61.53 169 ASP A O 1
ATOM 1332 N N . ASP A 1 170 ? 25.916 -10.736 -6.624 1.00 57.66 170 ASP A N 1
ATOM 1333 C CA . ASP A 1 170 ? 27.065 -10.896 -5.714 1.00 57.66 170 ASP A CA 1
ATOM 1334 C C . ASP A 1 170 ? 27.982 -9.647 -5.652 1.00 57.66 170 ASP A C 1
ATOM 1336 O O . ASP A 1 170 ? 28.537 -9.220 -6.677 1.00 57.66 170 ASP A O 1
ATOM 1340 N N . PRO A 1 171 ? 28.220 -9.055 -4.456 1.00 62.38 171 PRO A N 1
ATOM 1341 C CA . PRO A 1 171 ? 29.137 -7.929 -4.299 1.00 62.38 171 PRO A CA 1
ATOM 1342 C C . PRO A 1 171 ? 30.574 -8.337 -4.658 1.00 62.38 171 PRO A C 1
ATOM 1344 O O . PRO A 1 171 ? 31.204 -9.134 -3.965 1.00 62.38 171 PRO A O 1
ATOM 1347 N N . GLY A 1 172 ? 31.119 -7.751 -5.728 1.00 63.22 172 GLY A N 1
ATOM 1348 C CA . GLY A 1 172 ? 32.498 -7.985 -6.180 1.00 63.22 172 GLY A CA 1
ATOM 1349 C C . GLY A 1 172 ? 32.639 -8.814 -7.461 1.00 63.22 172 GLY A C 1
ATOM 1350 O O . GLY A 1 172 ? 33.765 -9.128 -7.848 1.00 63.22 172 GLY A O 1
ATOM 1351 N N . HIS A 1 173 ? 31.544 -9.159 -8.143 1.00 59.53 173 HIS A N 1
ATOM 1352 C CA . HIS A 1 173 ? 31.597 -9.803 -9.459 1.00 59.53 173 HIS A CA 1
ATOM 1353 C C . HIS A 1 173 ? 31.757 -8.782 -10.600 1.00 59.53 173 HIS A C 1
ATOM 1355 O O . HIS A 1 173 ? 30.935 -7.886 -10.792 1.00 59.53 173 HIS A O 1
ATOM 1361 N N . GLN A 1 174 ? 32.840 -8.914 -11.379 1.00 57.72 174 GLN A N 1
ATOM 1362 C CA . GLN A 1 174 ? 33.023 -8.147 -12.616 1.00 57.72 174 GLN A CA 1
ATOM 1363 C C . GLN A 1 174 ? 31.969 -8.597 -13.635 1.00 57.72 174 GLN A C 1
ATOM 1365 O O . GLN A 1 174 ? 31.953 -9.763 -14.018 1.00 57.72 174 GLN A O 1
ATOM 1370 N N . GLY A 1 175 ? 31.101 -7.679 -14.072 1.00 58.06 175 GLY A N 1
ATOM 1371 C CA . GLY A 1 175 ? 30.058 -7.961 -15.068 1.00 58.06 175 GLY A CA 1
ATOM 1372 C C . GLY A 1 175 ? 28.615 -7.952 -14.553 1.00 58.06 175 GLY A C 1
ATOM 1373 O O . GLY A 1 175 ? 27.721 -8.181 -15.354 1.00 58.06 175 GLY A O 1
ATOM 1374 N N . GLY A 1 176 ? 28.360 -7.620 -13.279 1.00 60.31 176 GLY A N 1
ATOM 1375 C CA . GLY A 1 176 ? 26.991 -7.530 -12.729 1.00 60.31 176 GLY A CA 1
ATOM 1376 C C . GLY A 1 176 ? 26.061 -6.536 -13.448 1.00 60.31 176 GLY A C 1
ATOM 1377 O O . GLY A 1 176 ? 24.849 -6.710 -13.439 1.00 60.31 176 GLY A O 1
ATOM 1378 N N . ASN A 1 177 ? 26.629 -5.550 -14.153 1.00 62.78 177 ASN A N 1
ATOM 1379 C CA . ASN A 1 177 ? 25.885 -4.557 -14.940 1.00 62.78 177 ASN A CA 1
ATOM 1380 C C . ASN A 1 177 ? 25.490 -5.044 -16.348 1.00 62.78 177 ASN A C 1
ATOM 1382 O O . ASN A 1 177 ? 24.931 -4.269 -17.128 1.00 62.78 177 ASN A O 1
ATOM 1386 N N . LEU A 1 178 ? 25.832 -6.280 -16.729 1.00 73.06 178 LEU A N 1
ATOM 1387 C CA . LEU A 1 178 ? 25.442 -6.827 -18.025 1.00 73.06 178 LEU A CA 1
ATOM 1388 C C . LEU A 1 178 ? 23.943 -7.130 -18.022 1.00 73.06 178 LEU A C 1
ATOM 1390 O O . LEU A 1 178 ? 23.413 -7.773 -17.121 1.00 73.06 178 LEU A O 1
ATOM 1394 N N . THR A 1 179 ? 23.261 -6.630 -19.049 1.00 77.31 179 THR A N 1
ATOM 1395 C CA . THR A 1 179 ? 21.858 -6.945 -19.289 1.00 77.31 179 THR A CA 1
ATOM 1396 C C . THR A 1 179 ? 21.764 -8.217 -20.122 1.00 77.31 179 THR A C 1
ATOM 1398 O O . THR A 1 179 ? 22.156 -8.230 -21.290 1.00 77.31 179 THR A O 1
ATOM 1401 N N . ASP A 1 180 ? 21.197 -9.268 -19.545 1.00 80.19 180 ASP A N 1
ATOM 1402 C CA . ASP A 1 180 ? 20.997 -10.551 -20.221 1.00 80.19 180 ASP A CA 1
AT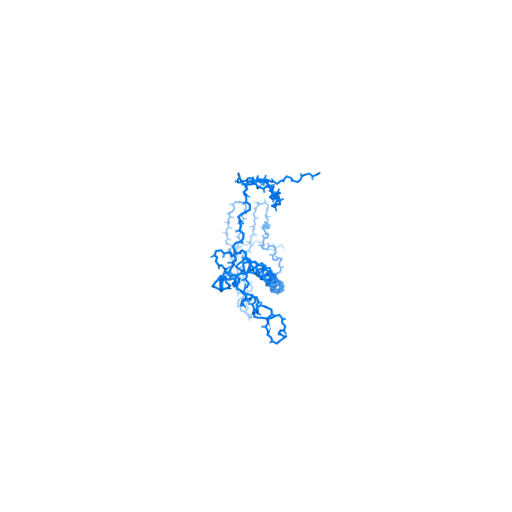OM 1403 C C . ASP A 1 180 ? 19.648 -10.633 -20.936 1.00 80.19 180 ASP A C 1
ATOM 1405 O O . ASP A 1 180 ? 19.434 -11.490 -21.795 1.00 80.19 180 ASP A O 1
ATOM 1409 N N . SER A 1 181 ? 18.706 -9.753 -20.592 1.00 85.12 181 SER A N 1
ATOM 1410 C CA . SER A 1 181 ? 17.369 -9.739 -21.183 1.00 85.12 181 SER A CA 1
ATOM 1411 C C . SER A 1 181 ? 16.802 -8.330 -21.235 1.00 85.12 181 SER A C 1
ATOM 1413 O O . SER A 1 181 ? 16.731 -7.649 -20.216 1.00 85.12 181 SER A O 1
ATOM 1415 N N . ILE A 1 182 ? 16.363 -7.918 -22.423 1.00 91.38 182 ILE A N 1
ATOM 1416 C CA . ILE A 1 182 ? 15.635 -6.671 -22.647 1.00 91.38 182 ILE A CA 1
ATOM 1417 C C . ILE A 1 182 ? 14.242 -7.043 -23.137 1.00 91.38 182 ILE A C 1
ATOM 1419 O O . ILE A 1 182 ? 14.081 -7.806 -24.090 1.00 91.38 182 ILE A O 1
ATOM 1423 N N . MET A 1 183 ? 13.220 -6.513 -22.487 1.00 93.81 183 MET A N 1
ATOM 1424 C CA . MET A 1 183 ? 11.834 -6.789 -22.821 1.00 93.81 183 MET A CA 1
ATOM 1425 C C . MET A 1 183 ? 11.019 -5.514 -22.697 1.00 93.81 183 MET A C 1
ATOM 1427 O O . MET A 1 183 ? 11.235 -4.714 -21.794 1.00 93.81 183 MET A O 1
ATOM 1431 N N . ILE A 1 184 ? 10.079 -5.320 -23.611 1.00 93.06 184 ILE A N 1
ATOM 1432 C CA . ILE A 1 184 ? 9.148 -4.202 -23.563 1.00 93.06 184 ILE A CA 1
ATOM 1433 C C . ILE A 1 184 ? 7.757 -4.760 -23.307 1.00 93.06 184 ILE A C 1
ATOM 1435 O O . ILE A 1 184 ? 7.302 -5.673 -23.999 1.00 93.06 184 ILE A O 1
ATOM 1439 N N . MET A 1 185 ? 7.090 -4.199 -22.305 1.00 94.25 185 MET A N 1
ATOM 1440 C CA . MET A 1 185 ? 5.701 -4.485 -21.979 1.00 94.25 185 MET A CA 1
ATOM 1441 C C . MET A 1 185 ? 4.869 -3.231 -22.232 1.00 94.25 185 MET A C 1
ATOM 1443 O O . MET A 1 185 ? 5.137 -2.180 -21.661 1.00 94.25 185 MET A O 1
ATOM 1447 N N . SER A 1 186 ? 3.858 -3.345 -23.083 1.00 94.75 186 SER A N 1
ATOM 1448 C CA . SER A 1 186 ? 2.958 -2.259 -23.455 1.00 94.75 186 SER A CA 1
ATOM 1449 C C . SER A 1 186 ? 1.549 -2.572 -22.975 1.00 94.75 186 SER A C 1
ATOM 1451 O O . SER A 1 186 ? 0.967 -3.576 -23.392 1.00 94.75 186 SER A O 1
ATOM 1453 N N . ILE A 1 187 ? 0.982 -1.722 -22.125 1.00 94.88 187 ILE A N 1
ATOM 1454 C CA . ILE A 1 187 ? -0.311 -1.934 -21.461 1.00 94.88 187 ILE A CA 1
ATOM 1455 C C . ILE A 1 187 ? -1.298 -0.852 -21.897 1.00 94.88 187 ILE A C 1
ATOM 1457 O O . ILE A 1 187 ? -0.947 0.322 -21.914 1.00 94.88 187 ILE A O 1
ATOM 1461 N N . ASP A 1 188 ? -2.533 -1.241 -22.206 1.00 93.62 188 ASP A N 1
ATOM 1462 C CA . ASP A 1 188 ? -3.669 -0.326 -22.383 1.00 93.62 188 ASP A CA 1
ATOM 1463 C C . ASP A 1 188 ? -4.625 -0.516 -21.201 1.00 93.62 188 ASP A C 1
ATOM 1465 O O . ASP A 1 188 ? -5.185 -1.598 -20.992 1.00 93.62 188 ASP A O 1
ATOM 1469 N N . GLN A 1 189 ? -4.754 0.530 -20.384 1.00 88.31 189 GLN A N 1
ATOM 1470 C CA . GLN A 1 189 ? -5.530 0.495 -19.143 1.00 88.31 189 GLN A CA 1
ATOM 1471 C C . GLN A 1 189 ? -7.043 0.478 -19.410 1.00 88.31 189 GLN A C 1
ATOM 1473 O O . GLN A 1 189 ? -7.795 -0.120 -18.634 1.00 88.31 189 GLN A O 1
ATOM 1478 N N . ASP A 1 190 ? -7.478 1.063 -20.528 1.00 90.25 190 ASP A N 1
ATOM 1479 C CA . ASP A 1 190 ? -8.883 1.160 -20.919 1.00 90.25 190 ASP A CA 1
ATOM 1480 C C . ASP A 1 190 ? -9.386 -0.159 -21.511 1.00 90.25 190 ASP A C 1
ATOM 1482 O O . ASP A 1 190 ? -10.431 -0.686 -21.112 1.00 90.25 190 ASP A O 1
ATOM 1486 N N . LYS A 1 191 ? -8.621 -0.730 -22.448 1.00 93.19 191 LYS A N 1
ATOM 1487 C CA . LYS A 1 191 ? -8.945 -2.001 -23.116 1.00 93.19 191 LYS A CA 1
ATOM 1488 C C . LYS A 1 191 ? -8.537 -3.225 -22.305 1.00 93.19 191 LYS A C 1
ATOM 1490 O O . LYS A 1 191 ? -9.019 -4.320 -22.595 1.00 93.19 191 LYS A O 1
ATOM 1495 N N . LYS A 1 192 ? -7.702 -3.045 -21.276 1.00 91.50 192 LYS A N 1
ATOM 1496 C CA . LYS A 1 192 ? -7.179 -4.105 -20.398 1.00 91.50 192 LYS A CA 1
ATOM 1497 C C . LYS A 1 192 ? -6.424 -5.184 -21.170 1.00 91.50 192 LYS A C 1
ATOM 1499 O O . LYS A 1 192 ? -6.580 -6.375 -20.896 1.00 91.50 192 LYS A O 1
ATOM 1504 N N . ASP A 1 193 ? -5.614 -4.760 -22.134 1.00 93.75 193 ASP A N 1
ATOM 1505 C CA . ASP A 1 193 ? -4.725 -5.643 -22.880 1.00 93.75 193 ASP A CA 1
ATOM 1506 C C . ASP A 1 193 ? -3.251 -5.324 -22.595 1.00 93.75 193 ASP A C 1
ATOM 1508 O O . ASP A 1 193 ? -2.881 -4.230 -22.158 1.00 93.75 193 ASP A O 1
ATOM 1512 N N . ALA A 1 194 ? -2.402 -6.325 -22.811 1.00 94.44 194 ALA A N 1
ATOM 1513 C CA . ALA A 1 194 ? -0.967 -6.202 -22.646 1.00 94.44 194 ALA A CA 1
ATOM 1514 C C . ALA A 1 194 ? -0.260 -6.949 -23.774 1.00 94.44 194 ALA A C 1
ATOM 1516 O O . ALA A 1 194 ? -0.568 -8.109 -24.056 1.00 94.44 194 ALA A O 1
ATOM 1517 N N . TYR A 1 195 ? 0.713 -6.285 -24.388 1.00 95.31 195 TYR A N 1
ATOM 1518 C CA . TYR A 1 195 ? 1.632 -6.892 -25.338 1.00 95.31 195 TYR A CA 1
ATOM 1519 C C . TYR A 1 195 ? 3.022 -6.885 -24.741 1.00 95.31 195 TYR A C 1
ATOM 1521 O O . TYR A 1 195 ? 3.449 -5.904 -24.135 1.00 95.31 195 TYR A O 1
ATOM 1529 N N . MET A 1 196 ? 3.732 -7.985 -24.924 1.00 95.50 196 MET A N 1
ATOM 1530 C CA . MET A 1 196 ? 5.076 -8.150 -24.411 1.00 95.50 196 MET A CA 1
ATOM 1531 C C . MET A 1 196 ? 5.945 -8.694 -25.528 1.00 95.50 196 MET A C 1
ATOM 1533 O O . MET A 1 196 ? 5.581 -9.683 -26.166 1.00 95.50 196 MET A O 1
ATOM 1537 N N . PHE A 1 197 ? 7.078 -8.048 -25.771 1.00 94.00 197 PHE A N 1
ATOM 1538 C CA . PHE A 1 197 ? 8.043 -8.527 -26.747 1.00 94.00 197 PHE A CA 1
ATOM 1539 C C . PHE A 1 197 ? 9.462 -8.406 -26.207 1.00 94.00 197 PHE A C 1
ATOM 1541 O O . PHE A 1 197 ? 9.818 -7.445 -25.525 1.00 94.00 197 PHE A O 1
ATOM 1548 N N . SER A 1 198 ? 10.271 -9.415 -26.507 1.00 93.44 198 SER A N 1
ATOM 1549 C CA . SER A 1 198 ? 11.673 -9.472 -26.110 1.00 93.44 198 SER A CA 1
ATOM 1550 C C . SER A 1 198 ? 12.552 -8.921 -27.223 1.00 93.44 198 SER A C 1
ATOM 1552 O O . SER A 1 198 ? 12.377 -9.273 -28.390 1.00 93.44 198 SER A O 1
ATOM 1554 N N . ILE A 1 199 ? 13.515 -8.083 -26.851 1.00 91.38 199 ILE A N 1
ATOM 1555 C CA . ILE A 1 199 ? 14.570 -7.614 -27.741 1.00 91.38 199 ILE A CA 1
ATOM 1556 C C . ILE A 1 199 ? 15.768 -8.558 -27.569 1.00 91.38 199 ILE A C 1
ATOM 1558 O O . ILE A 1 199 ? 16.243 -8.736 -26.443 1.00 91.38 199 ILE A O 1
ATOM 1562 N N . PRO A 1 200 ? 16.267 -9.187 -28.648 1.00 88.56 200 PRO A N 1
ATOM 1563 C CA . PRO A 1 200 ? 17.460 -10.017 -28.562 1.00 88.56 200 PRO A CA 1
ATOM 1564 C C . PRO A 1 200 ? 18.690 -9.150 -28.265 1.00 88.56 200 PRO A C 1
ATOM 1566 O O . PRO A 1 200 ? 18.828 -8.057 -28.811 1.00 88.56 200 PRO A O 1
ATOM 1569 N N . ARG A 1 201 ? 19.608 -9.656 -27.431 1.00 85.12 201 ARG A N 1
ATOM 1570 C CA . ARG A 1 201 ? 20.836 -8.945 -27.024 1.00 85.12 201 ARG A CA 1
ATOM 1571 C C . ARG A 1 201 ? 21.708 -8.520 -28.207 1.00 85.12 201 ARG A C 1
ATOM 1573 O O . ARG A 1 201 ? 22.311 -7.455 -28.172 1.00 85.12 201 ARG A O 1
ATOM 1580 N N . ASP A 1 202 ? 21.729 -9.339 -29.253 1.00 87.31 202 ASP A N 1
ATOM 1581 C CA . ASP A 1 202 ? 22.609 -9.163 -30.409 1.00 87.31 202 ASP A CA 1
ATOM 1582 C C . ASP A 1 202 ? 21.894 -8.438 -31.570 1.00 87.31 202 ASP A C 1
ATOM 1584 O O . ASP A 1 202 ? 22.218 -8.637 -32.742 1.00 87.31 202 ASP A O 1
ATOM 1588 N N . LEU A 1 203 ? 20.881 -7.617 -31.267 1.00 87.19 203 LEU A N 1
ATOM 1589 C CA . LEU A 1 203 ? 20.198 -6.815 -32.278 1.00 87.19 203 LEU A CA 1
ATOM 1590 C C . LEU A 1 203 ? 21.145 -5.736 -32.819 1.00 87.19 203 LEU A C 1
ATOM 1592 O O . LEU A 1 203 ? 21.594 -4.861 -32.081 1.00 87.19 203 LEU A O 1
ATOM 1596 N N . TYR A 1 204 ? 21.415 -5.775 -34.122 1.00 89.88 204 TYR A N 1
ATOM 1597 C CA . TYR A 1 204 ? 22.150 -4.708 -34.792 1.00 89.88 204 TYR A CA 1
ATOM 1598 C C . TYR A 1 204 ? 21.265 -3.462 -34.893 1.00 89.88 204 TYR A C 1
ATOM 1600 O O . TYR A 1 204 ? 20.215 -3.498 -35.538 1.00 89.88 204 TYR A O 1
ATOM 1608 N N . VAL A 1 205 ? 21.678 -2.382 -34.231 1.00 89.56 205 VAL A N 1
ATOM 1609 C CA . VAL A 1 205 ? 20.946 -1.113 -34.173 1.00 89.56 205 VAL A CA 1
ATOM 1610 C C . VAL A 1 205 ? 21.904 0.056 -34.330 1.00 89.56 205 VAL A C 1
ATOM 1612 O O . VAL A 1 205 ? 23.057 -0.016 -33.903 1.00 89.56 205 VAL A O 1
ATOM 1615 N N . ASP A 1 206 ? 21.399 1.154 -34.876 1.00 91.81 206 ASP A N 1
ATOM 1616 C CA . ASP A 1 206 ? 22.084 2.437 -34.795 1.00 91.81 206 ASP A CA 1
ATOM 1617 C C . ASP A 1 206 ? 21.869 3.000 -33.383 1.00 91.81 206 ASP A C 1
ATOM 1619 O O . ASP A 1 206 ? 20.733 3.211 -32.950 1.00 91.81 206 ASP A O 1
ATOM 1623 N N . TYR A 1 207 ? 22.954 3.200 -32.635 1.00 85.75 207 TYR A N 1
ATOM 1624 C CA . TYR A 1 207 ? 22.914 3.747 -31.280 1.00 85.75 207 TYR A CA 1
ATOM 1625 C C . TYR A 1 207 ? 23.967 4.843 -31.114 1.00 85.75 207 TYR A C 1
ATOM 1627 O O . TYR A 1 207 ? 25.092 4.714 -31.590 1.00 85.75 207 TYR A O 1
ATOM 1635 N N . GLY A 1 208 ? 23.600 5.905 -30.393 1.00 72.00 208 GLY A N 1
ATOM 1636 C CA . GLY A 1 208 ? 24.433 7.099 -30.240 1.00 72.00 208 GLY A CA 1
ATOM 1637 C C . GLY A 1 208 ? 24.401 7.987 -31.488 1.00 72.00 208 GLY A C 1
ATOM 1638 O O . GLY A 1 208 ? 24.644 7.523 -32.597 1.00 72.00 208 GLY A O 1
ATOM 1639 N N . MET A 1 209 ? 24.077 9.267 -31.295 1.00 56.91 209 MET A N 1
ATOM 1640 C CA . MET A 1 209 ? 24.422 10.318 -32.258 1.00 56.91 209 MET A CA 1
ATOM 1641 C C . MET A 1 209 ? 25.805 10.869 -31.936 1.00 56.91 209 MET A C 1
ATOM 1643 O O . MET A 1 209 ? 26.110 10.967 -30.724 1.00 56.91 209 MET A O 1
#

Radius of gyration: 51.51 Å; chains: 1; bounding box: 120×39×124 Å